Protein AF-A0A1W9SI93-F1 (afdb_monomer)

Foldseek 3Di:
DFWAKKWKAQFELHHDPDIDIDGCPPPVNVPPPDDDDDDDPPPCPLVSVQLVCCQQPVDGVVCVPDPDPDHSVNRGHPPDQKMKIKIWGDDPNWIKIGIKMWGQADPVRHGDPDIDIWIWIATPVVRDTQDTDNVRSQVVSCVRVVAHSLLCCLPPNPDPCNVVCLVVDDPVVVVVSVCNNVVVVVVVVVVVVVVVVVVVVVVVVVVVVVVVVPPPDQDPVSVVVVVVVVVVVVVVVVVVVVVVVVVVVVVD

pLDDT: mean 87.04, std 10.42, range [49.72, 98.5]

Structure (mmCIF, N/CA/C/O backbone):
data_AF-A0A1W9SI93-F1
#
_entry.id   AF-A0A1W9SI93-F1
#
loop_
_atom_site.group_PDB
_atom_site.id
_atom_site.type_symbol
_atom_site.label_atom_id
_atom_site.label_alt_id
_atom_site.label_comp_id
_atom_site.label_asym_id
_atom_site.label_entity_id
_atom_site.label_seq_id
_atom_site.pdbx_PDB_ins_code
_atom_site.Cartn_x
_atom_site.Cartn_y
_atom_site.Cartn_z
_atom_site.occupancy
_atom_site.B_iso_or_equiv
_atom_site.auth_seq_id
_atom_site.auth_comp_id
_atom_site.auth_asym_id
_atom_site.auth_atom_id
_atom_site.pdbx_PDB_model_num
ATOM 1 N N . MET A 1 1 ? -1.584 -13.322 -0.310 1.00 87.88 1 MET A N 1
ATOM 2 C CA . MET A 1 1 ? -1.098 -12.469 -1.415 1.00 87.88 1 MET A CA 1
ATOM 3 C C . MET A 1 1 ? 0.318 -12.874 -1.814 1.00 87.88 1 MET A C 1
ATOM 5 O O . MET A 1 1 ? 1.165 -12.984 -0.937 1.00 87.88 1 MET A O 1
ATOM 9 N N . ARG A 1 2 ? 0.579 -13.071 -3.111 1.00 91.62 2 ARG A N 1
ATOM 10 C CA . ARG A 1 2 ? 1.901 -13.373 -3.688 1.00 91.62 2 ARG A CA 1
ATOM 11 C C . ARG A 1 2 ? 2.158 -12.469 -4.893 1.00 91.62 2 ARG A C 1
ATOM 13 O O . ARG A 1 2 ? 1.308 -12.394 -5.771 1.00 91.62 2 ARG A O 1
ATOM 20 N N . ILE A 1 3 ? 3.295 -11.778 -4.949 1.00 94.12 3 ILE A N 1
ATOM 21 C CA . ILE A 1 3 ? 3.662 -10.961 -6.118 1.00 94.12 3 ILE A CA 1
ATOM 22 C C . ILE A 1 3 ? 4.185 -11.889 -7.216 1.00 94.12 3 ILE A C 1
ATOM 24 O O . ILE A 1 3 ? 5.042 -12.725 -6.953 1.00 94.12 3 ILE A O 1
ATOM 28 N N . LEU A 1 4 ? 3.652 -11.744 -8.427 1.00 95.12 4 LEU A N 1
ATOM 29 C CA . LEU A 1 4 ? 4.020 -12.548 -9.594 1.00 95.12 4 LEU A CA 1
ATOM 30 C C . LEU A 1 4 ? 4.936 -11.778 -10.539 1.00 95.12 4 LEU A C 1
ATOM 32 O O . LEU A 1 4 ? 5.898 -12.330 -11.055 1.00 95.12 4 LEU A O 1
ATOM 36 N N . LYS A 1 5 ? 4.654 -10.490 -10.748 1.00 96.44 5 LYS A N 1
ATOM 37 C CA . LYS A 1 5 ? 5.383 -9.663 -11.707 1.00 96.44 5 LYS A CA 1
ATOM 38 C C . LYS A 1 5 ? 5.406 -8.212 -11.261 1.00 96.44 5 LYS A C 1
ATOM 40 O O . LYS A 1 5 ? 4.397 -7.706 -10.770 1.00 96.44 5 LYS A O 1
ATOM 45 N N . VAL A 1 6 ? 6.532 -7.541 -11.467 1.00 97.31 6 VAL A N 1
ATOM 46 C CA . VAL A 1 6 ? 6.696 -6.099 -11.259 1.00 97.31 6 VAL A CA 1
ATOM 47 C C . VAL A 1 6 ? 7.229 -5.493 -12.547 1.00 97.31 6 VAL A C 1
ATOM 49 O O . VAL A 1 6 ? 8.268 -5.909 -13.052 1.00 97.31 6 VAL A O 1
ATOM 52 N N . GLU A 1 7 ? 6.528 -4.501 -13.079 1.00 98.00 7 GLU A N 1
ATOM 53 C CA . GLU A 1 7 ? 6.975 -3.706 -14.217 1.00 98.00 7 GLU A CA 1
ATOM 54 C C . GLU A 1 7 ? 7.083 -2.243 -13.794 1.00 98.00 7 GLU A C 1
ATOM 56 O O . GLU A 1 7 ? 6.190 -1.707 -13.134 1.00 98.00 7 GLU A O 1
ATOM 61 N N . LEU A 1 8 ? 8.171 -1.582 -14.174 1.00 97.94 8 LEU A N 1
ATOM 62 C CA . LEU A 1 8 ? 8.359 -0.164 -13.910 1.00 97.94 8 LEU A CA 1
ATOM 63 C C . LEU A 1 8 ? 9.063 0.543 -15.061 1.00 97.94 8 LEU A C 1
ATOM 65 O O . LEU A 1 8 ? 9.918 -0.029 -15.732 1.00 97.94 8 LEU A O 1
ATOM 69 N N . GLN A 1 9 ? 8.732 1.810 -15.267 1.00 98.06 9 GLN A N 1
ATOM 70 C CA . GLN A 1 9 ? 9.377 2.656 -16.259 1.00 98.06 9 GLN A CA 1
ATOM 71 C C . GLN A 1 9 ? 9.476 4.085 -15.739 1.00 98.06 9 GLN A C 1
ATOM 73 O O . GLN A 1 9 ? 8.484 4.628 -15.255 1.00 98.06 9 GLN A O 1
ATOM 78 N N . ASN A 1 10 ? 10.657 4.696 -15.875 1.00 97.31 10 ASN A N 1
ATOM 79 C CA . ASN A 1 10 ? 10.893 6.110 -15.563 1.00 97.31 10 ASN A CA 1
ATOM 80 C C . ASN A 1 10 ? 10.528 6.501 -14.122 1.00 97.31 10 ASN A C 1
ATOM 82 O O . ASN A 1 10 ? 10.004 7.587 -13.868 1.00 97.31 10 ASN A O 1
ATOM 86 N N . ILE A 1 11 ? 10.824 5.611 -13.172 1.00 96.31 11 ILE A N 1
ATOM 87 C CA . ILE A 1 11 ? 10.610 5.851 -11.746 1.00 96.31 11 ILE A CA 1
ATOM 88 C C . ILE A 1 11 ? 11.964 6.128 -11.080 1.00 96.31 11 ILE A C 1
ATOM 90 O O . ILE A 1 11 ? 12.878 5.311 -11.140 1.00 96.31 11 ILE A O 1
ATOM 94 N N . ASN A 1 12 ? 12.084 7.261 -10.391 1.00 93.94 12 ASN A N 1
ATOM 95 C CA . ASN A 1 12 ? 13.253 7.732 -9.647 1.00 93.94 12 ASN A CA 1
ATOM 96 C C . ASN A 1 12 ? 14.559 7.591 -10.448 1.00 93.94 12 ASN A C 1
ATOM 98 O O . ASN A 1 12 ? 14.718 8.246 -11.478 1.00 93.94 12 ASN A O 1
ATOM 102 N N . SER A 1 13 ? 15.498 6.753 -9.993 1.00 92.44 13 SER A N 1
ATOM 103 C CA . SER A 1 13 ? 16.778 6.530 -10.673 1.00 92.44 13 SER A CA 1
ATOM 104 C C . SER A 1 13 ? 16.712 5.503 -11.809 1.00 92.44 13 SER A C 1
ATOM 106 O O . SER A 1 13 ? 17.671 5.391 -12.566 1.00 92.44 13 SER A O 1
ATOM 108 N N . LEU A 1 14 ? 15.601 4.774 -11.963 1.00 94.50 14 LEU A N 1
ATOM 109 C CA . LEU A 1 14 ? 15.416 3.746 -12.990 1.00 94.50 14 LEU A CA 1
ATOM 110 C C . LEU A 1 14 ? 14.666 4.320 -14.201 1.00 94.50 14 LEU A C 1
ATOM 112 O O . LEU A 1 14 ? 13.484 4.046 -14.427 1.00 94.50 14 LEU A O 1
ATOM 116 N N . LYS A 1 15 ? 15.384 5.137 -14.980 1.00 94.62 15 LYS A N 1
ATOM 117 C CA . LYS A 1 15 ? 14.936 5.670 -16.275 1.00 94.62 15 LYS A CA 1
ATOM 118 C C . LYS A 1 15 ? 15.246 4.678 -17.394 1.00 94.62 15 LYS A C 1
ATOM 120 O O . LYS A 1 15 ? 16.366 4.180 -17.464 1.00 94.62 15 LYS A O 1
ATOM 125 N N . SER A 1 16 ? 14.270 4.403 -18.258 1.00 94.25 16 SER A N 1
ATOM 126 C CA . SER A 1 16 ? 14.422 3.430 -19.344 1.00 94.25 16 SER A CA 1
ATOM 127 C C . SER A 1 16 ? 13.443 3.704 -20.488 1.00 94.25 16 SER A C 1
ATOM 129 O O . SER A 1 16 ? 12.284 4.054 -20.253 1.00 94.25 16 SER A O 1
ATOM 131 N N . ASP A 1 17 ? 13.890 3.482 -21.726 1.00 92.25 17 ASP A N 1
ATOM 132 C CA . ASP A 1 17 ? 13.060 3.626 -22.930 1.00 92.25 17 ASP A CA 1
ATOM 133 C C . ASP A 1 17 ? 11.964 2.553 -23.010 1.00 92.25 17 ASP A C 1
ATOM 135 O O . ASP A 1 17 ? 10.885 2.796 -23.551 1.00 92.25 17 ASP A O 1
ATOM 139 N N . THR A 1 18 ? 12.212 1.381 -22.419 1.00 94.31 18 THR A N 1
ATOM 140 C CA . THR A 1 18 ? 11.236 0.291 -22.285 1.00 94.31 18 THR A CA 1
ATOM 141 C C . THR A 1 18 ? 10.974 -0.043 -20.817 1.00 94.31 18 THR A C 1
ATOM 143 O O . THR A 1 18 ? 11.882 0.107 -19.993 1.00 94.31 18 THR A O 1
ATOM 146 N N . PRO A 1 19 ? 9.778 -0.551 -20.462 1.00 95.62 19 PRO A N 1
ATOM 147 C CA . PRO A 1 19 ? 9.512 -1.029 -19.111 1.00 95.62 19 PRO A CA 1
ATOM 148 C C . PRO A 1 19 ? 10.532 -2.079 -18.661 1.00 95.62 19 PRO A C 1
ATOM 150 O O . PRO A 1 19 ? 10.798 -3.052 -19.367 1.00 95.62 19 PRO A O 1
ATOM 153 N N . ILE A 1 20 ? 11.092 -1.879 -17.471 1.00 96.69 20 ILE A N 1
ATOM 154 C CA . ILE A 1 20 ? 11.894 -2.875 -16.767 1.00 96.69 20 ILE A CA 1
ATOM 155 C C . ILE A 1 20 ? 10.918 -3.874 -16.162 1.00 96.69 20 ILE A C 1
ATOM 157 O O . ILE A 1 20 ? 10.022 -3.484 -15.414 1.00 96.69 20 ILE A O 1
ATOM 161 N N . VAL A 1 21 ? 11.100 -5.152 -16.481 1.00 96.75 21 VAL A N 1
ATOM 162 C CA . VAL A 1 21 ? 10.214 -6.233 -16.055 1.00 96.75 21 VAL A CA 1
ATOM 163 C C . VAL A 1 21 ? 10.976 -7.203 -15.164 1.00 96.75 21 VAL A C 1
ATOM 165 O O . VAL A 1 21 ? 12.017 -7.728 -15.553 1.00 96.75 21 VAL A O 1
ATOM 168 N N . ILE A 1 22 ? 10.431 -7.453 -13.978 1.00 95.12 22 ILE A N 1
ATOM 169 C CA . ILE A 1 22 ? 10.852 -8.510 -13.064 1.00 95.12 22 ILE A CA 1
ATOM 170 C C . ILE A 1 22 ? 9.694 -9.498 -12.992 1.00 95.12 22 ILE A C 1
ATOM 172 O O . ILE A 1 22 ? 8.658 -9.206 -12.393 1.00 95.12 22 ILE A O 1
ATOM 176 N N . ASP A 1 23 ? 9.856 -10.639 -13.652 1.00 94.69 23 ASP A N 1
ATOM 177 C CA . ASP A 1 23 ? 8.856 -11.700 -13.694 1.00 94.69 23 ASP A CA 1
ATOM 178 C C . ASP A 1 23 ? 9.283 -12.842 -12.774 1.00 94.69 23 ASP A C 1
ATOM 180 O O . ASP A 1 23 ? 10.207 -13.585 -13.093 1.00 94.69 23 ASP A O 1
ATOM 184 N N . TYR A 1 24 ? 8.631 -12.962 -11.617 1.00 91.81 24 TYR A N 1
ATOM 185 C CA . TYR A 1 24 ? 8.920 -14.013 -10.640 1.00 91.81 24 TYR 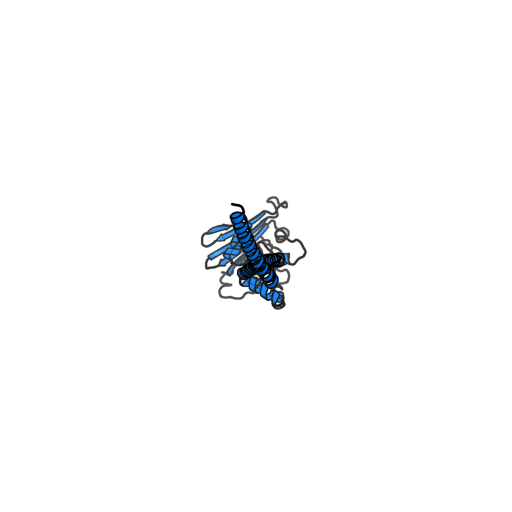A CA 1
ATOM 186 C C . TYR A 1 24 ? 8.359 -15.378 -11.060 1.00 91.81 24 TYR A C 1
ATOM 188 O O . TYR A 1 24 ? 8.541 -16.349 -10.331 1.00 91.81 24 TYR A O 1
ATOM 196 N N . GLN A 1 25 ? 7.664 -15.459 -12.200 1.00 90.38 25 GLN A N 1
ATOM 197 C CA . GLN A 1 25 ? 7.216 -16.719 -12.791 1.00 90.38 25 GLN A CA 1
ATOM 198 C C . GLN A 1 25 ? 8.209 -17.279 -13.821 1.00 90.38 25 GLN A C 1
ATOM 200 O O . GLN A 1 25 ? 7.998 -18.393 -14.295 1.00 90.38 25 GLN A O 1
ATOM 205 N N . ASP A 1 26 ? 9.266 -16.533 -14.177 1.00 91.31 26 ASP A N 1
ATOM 206 C CA . ASP A 1 26 ? 10.366 -17.036 -15.014 1.00 91.31 26 ASP A CA 1
ATOM 207 C C . ASP A 1 26 ? 11.043 -18.225 -14.304 1.00 91.31 26 ASP A C 1
ATOM 209 O O . ASP A 1 26 ? 11.208 -18.232 -13.079 1.00 91.31 26 ASP A O 1
ATOM 213 N N . ASP A 1 27 ? 11.471 -19.221 -15.077 1.00 86.81 27 ASP A N 1
ATOM 214 C CA . ASP A 1 27 ? 12.147 -20.425 -14.591 1.00 86.81 27 ASP A CA 1
ATOM 215 C C . ASP A 1 27 ? 13.399 -20.118 -13.758 1.00 86.81 27 ASP A C 1
ATOM 217 O O . ASP A 1 27 ? 13.798 -20.911 -12.912 1.00 86.81 27 ASP A O 1
ATOM 221 N N . LYS A 1 28 ? 13.998 -18.935 -13.938 1.00 86.75 28 LYS A N 1
ATOM 222 C CA . LYS A 1 28 ? 15.111 -18.446 -13.106 1.00 86.75 28 LYS A CA 1
ATOM 223 C C . LYS A 1 28 ? 14.731 -18.188 -11.647 1.00 86.75 28 LYS A C 1
ATOM 225 O O . LYS A 1 28 ? 15.625 -18.118 -10.808 1.00 86.75 28 LYS A O 1
ATOM 230 N N . PHE A 1 29 ? 13.450 -17.965 -11.365 1.00 86.94 29 PHE A N 1
ATOM 231 C CA . PHE A 1 29 ? 12.917 -17.750 -10.020 1.00 86.94 29 PHE A CA 1
ATOM 232 C C . PHE A 1 29 ? 12.094 -18.941 -9.527 1.00 86.94 29 PHE A C 1
ATOM 234 O O . PHE A 1 29 ? 11.949 -19.091 -8.311 1.00 86.94 29 PHE A O 1
ATOM 241 N N . ASN A 1 30 ? 11.585 -19.791 -10.432 1.00 76.69 30 ASN A N 1
ATOM 242 C CA . ASN A 1 30 ? 10.962 -21.056 -10.043 1.00 76.69 30 ASN A CA 1
ATOM 243 C C . ASN A 1 30 ? 11.929 -21.859 -9.159 1.00 76.69 30 ASN A C 1
ATOM 245 O O . ASN A 1 30 ? 13.134 -21.893 -9.388 1.00 76.69 30 ASN A O 1
ATOM 249 N N . ASP A 1 31 ? 11.386 -22.442 -8.093 1.00 77.19 31 ASP A N 1
ATOM 250 C CA . ASP A 1 31 ? 12.092 -23.213 -7.058 1.00 77.19 31 ASP A CA 1
ATO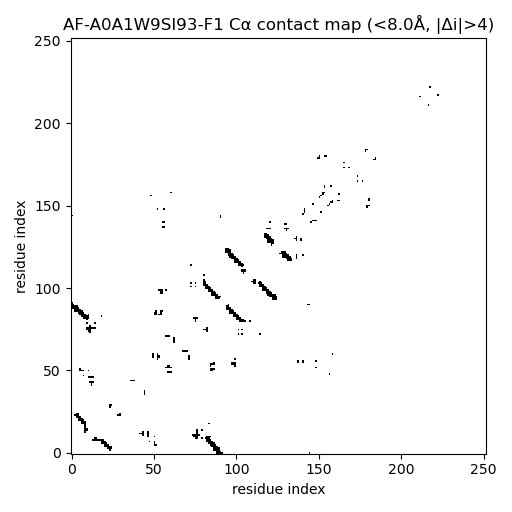M 251 C C . ASP A 1 31 ? 13.078 -22.435 -6.162 1.00 77.19 31 ASP A C 1
ATOM 253 O O . ASP A 1 31 ? 13.557 -22.968 -5.157 1.00 77.19 31 ASP A O 1
ATOM 257 N N . ILE A 1 32 ? 13.325 -21.149 -6.432 1.00 76.38 32 ILE A N 1
ATOM 258 C CA . ILE A 1 32 ? 14.196 -20.292 -5.620 1.00 76.38 32 ILE A CA 1
ATOM 259 C C . ILE A 1 32 ? 13.334 -19.416 -4.699 1.00 76.38 32 ILE A C 1
ATOM 261 O O . ILE A 1 32 ? 12.935 -18.303 -5.031 1.00 76.38 32 ILE A O 1
ATOM 265 N N . GLY A 1 33 ? 13.062 -19.911 -3.487 1.00 77.69 33 GLY A N 1
ATOM 266 C CA . GLY A 1 33 ? 12.253 -19.202 -2.481 1.00 77.69 33 GLY A CA 1
ATOM 267 C C . GLY A 1 33 ? 12.895 -17.941 -1.874 1.00 77.69 33 GLY A C 1
ATOM 268 O O . GLY A 1 33 ? 12.237 -17.234 -1.112 1.00 77.69 33 GLY A O 1
ATOM 269 N N . LEU A 1 34 ? 14.167 -17.651 -2.181 1.00 87.38 34 LEU A N 1
ATOM 270 C CA . LEU A 1 34 ? 14.902 -16.494 -1.667 1.00 87.38 34 LEU A CA 1
ATOM 271 C C . LEU A 1 34 ? 15.819 -15.896 -2.737 1.00 87.38 34 LEU A C 1
ATOM 273 O O . LEU A 1 34 ? 16.718 -16.560 -3.244 1.00 87.38 34 LEU A O 1
ATOM 277 N N . TYR A 1 35 ? 15.650 -14.605 -3.001 1.00 88.62 35 TYR A N 1
ATOM 278 C CA . TYR A 1 35 ? 16.458 -13.839 -3.946 1.00 88.62 35 TYR A CA 1
ATOM 279 C C . TYR A 1 35 ? 16.943 -12.532 -3.317 1.00 88.62 35 TYR A C 1
ATOM 281 O O . TYR A 1 35 ? 16.301 -11.960 -2.435 1.00 88.62 35 TYR A O 1
ATOM 289 N N . ALA A 1 36 ? 18.090 -12.045 -3.789 1.00 90.31 36 ALA A N 1
ATOM 290 C CA . ALA A 1 36 ? 18.701 -10.807 -3.322 1.00 90.31 36 ALA A CA 1
ATOM 291 C C . ALA A 1 36 ? 18.836 -9.802 -4.471 1.00 90.31 36 ALA A C 1
ATOM 293 O O . ALA A 1 36 ? 19.361 -10.125 -5.534 1.00 90.31 36 ALA A O 1
ATOM 294 N N . ILE A 1 37 ? 18.412 -8.559 -4.234 1.00 89.50 37 ILE A N 1
ATOM 295 C CA . ILE A 1 37 ? 18.657 -7.433 -5.140 1.00 89.50 37 ILE A CA 1
ATOM 296 C C . ILE A 1 37 ? 19.921 -6.720 -4.654 1.00 89.50 37 ILE A C 1
ATOM 298 O O . ILE A 1 37 ? 19.905 -6.036 -3.628 1.00 89.50 37 ILE A O 1
ATOM 302 N N . THR A 1 38 ? 21.028 -6.883 -5.375 1.00 91.88 38 THR A N 1
ATOM 303 C CA . THR A 1 38 ? 22.335 -6.319 -5.009 1.00 91.88 38 THR A CA 1
ATOM 304 C C . THR A 1 38 ? 22.733 -5.174 -5.943 1.00 91.88 38 THR A C 1
ATOM 306 O O . THR A 1 38 ? 22.167 -4.984 -7.015 1.00 91.88 38 THR A O 1
ATOM 309 N N . GLY A 1 39 ? 23.669 -4.335 -5.494 1.00 90.88 39 GLY A N 1
ATOM 310 C CA . GLY A 1 39 ? 24.169 -3.189 -6.257 1.00 90.88 39 GLY A CA 1
AT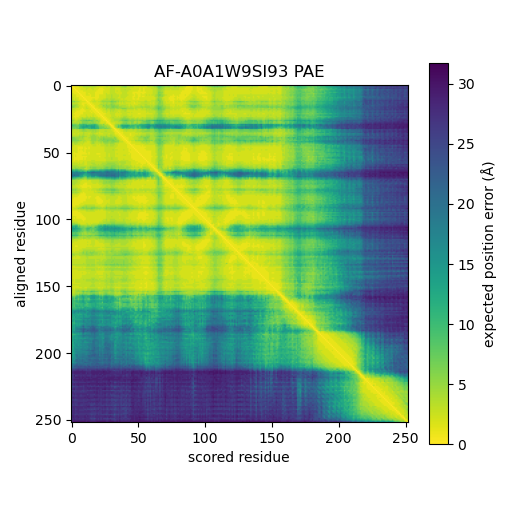OM 311 C C . GLY A 1 39 ? 24.621 -2.040 -5.352 1.00 90.88 39 GLY A C 1
ATOM 312 O O . GLY A 1 39 ? 24.309 -2.050 -4.155 1.00 90.88 39 GLY A O 1
ATOM 313 N N . PRO A 1 40 ? 25.319 -1.023 -5.883 1.00 92.56 40 PRO A N 1
ATOM 314 C CA . PRO A 1 40 ? 25.799 0.113 -5.095 1.00 92.56 40 PRO A CA 1
ATOM 315 C C . PRO A 1 40 ? 24.653 0.983 -4.550 1.00 92.56 40 PRO A C 1
ATOM 317 O O . PRO A 1 40 ? 23.495 0.893 -4.980 1.00 92.56 40 PRO A O 1
ATOM 320 N N . THR A 1 41 ? 24.942 1.822 -3.554 1.00 88.19 41 THR A N 1
ATOM 321 C CA . THR A 1 41 ? 23.998 2.845 -3.071 1.00 88.19 41 THR A CA 1
ATOM 322 C C . THR A 1 41 ? 23.599 3.762 -4.229 1.00 88.19 41 THR A C 1
ATOM 324 O O . THR A 1 41 ? 24.447 4.167 -5.014 1.00 88.19 41 THR A O 1
ATOM 327 N N . GLY A 1 42 ? 22.302 4.043 -4.375 1.00 85.25 42 GLY A N 1
ATOM 328 C CA . GLY A 1 42 ? 21.773 4.826 -5.500 1.00 85.25 42 GLY A CA 1
ATOM 329 C C . GLY A 1 42 ? 21.422 4.023 -6.761 1.00 85.25 42 GLY A C 1
ATOM 330 O O . GLY A 1 42 ? 20.735 4.553 -7.626 1.00 85.25 42 GLY A O 1
ATOM 331 N N . ALA A 1 43 ? 21.757 2.728 -6.841 1.00 88.88 43 ALA A N 1
ATOM 332 C CA . ALA A 1 43 ? 21.460 1.881 -8.010 1.00 88.88 43 ALA A CA 1
ATOM 333 C C . ALA A 1 43 ? 19.961 1.599 -8.271 1.00 88.88 43 ALA A C 1
ATOM 335 O O . ALA A 1 43 ? 19.633 0.806 -9.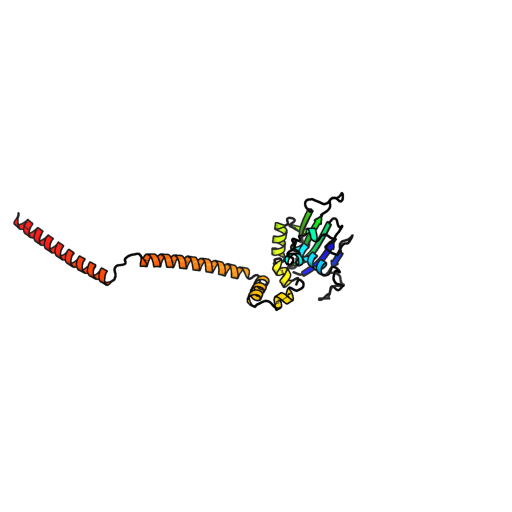142 1.00 88.88 43 ALA A O 1
ATOM 336 N N . GLY A 1 44 ? 19.038 2.182 -7.499 1.00 90.06 44 GLY A N 1
ATOM 337 C CA . GLY A 1 44 ? 17.596 1.980 -7.694 1.00 90.06 44 GLY A CA 1
ATOM 338 C C . GLY A 1 44 ? 17.001 0.753 -6.995 1.00 90.06 44 GLY A C 1
ATOM 339 O O . GLY A 1 44 ? 15.836 0.440 -7.204 1.00 90.06 44 GLY A O 1
ATOM 340 N N . LYS A 1 45 ? 17.731 0.085 -6.092 1.00 91.56 45 LYS A N 1
ATOM 341 C CA . LYS A 1 45 ? 17.197 -1.059 -5.317 1.00 91.56 45 LYS A CA 1
ATOM 342 C C . LYS A 1 45 ? 15.880 -0.723 -4.601 1.00 91.56 45 LYS A C 1
ATOM 344 O O . LYS A 1 45 ? 14.888 -1.424 -4.748 1.00 91.56 45 LYS A O 1
ATOM 349 N N . THR A 1 46 ? 15.851 0.400 -3.882 1.00 90.94 46 THR A N 1
ATOM 350 C CA . THR A 1 46 ? 14.638 0.899 -3.214 1.00 90.94 46 THR A CA 1
ATOM 351 C C . THR A 1 46 ? 13.565 1.321 -4.215 1.00 90.94 46 THR A C 1
ATOM 353 O O . THR A 1 46 ? 12.389 1.200 -3.917 1.00 90.94 46 THR A O 1
ATOM 356 N N . THR A 1 47 ? 13.949 1.762 -5.416 1.00 93.88 47 THR A N 1
ATOM 357 C CA . THR A 1 47 ? 13.010 2.174 -6.471 1.00 93.88 47 THR A CA 1
ATOM 358 C C . THR A 1 47 ? 12.144 1.020 -6.962 1.00 93.88 47 THR A C 1
ATOM 360 O O . THR A 1 47 ? 10.963 1.226 -7.222 1.00 93.88 47 THR A O 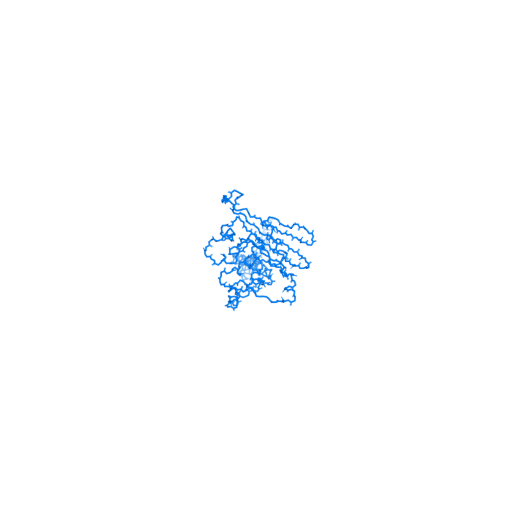1
ATOM 363 N N . ILE A 1 48 ? 12.695 -0.195 -7.027 1.00 93.69 48 ILE A N 1
ATOM 364 C CA . ILE A 1 48 ? 11.920 -1.404 -7.342 1.00 93.69 48 ILE A CA 1
ATOM 365 C C . ILE A 1 48 ? 10.840 -1.635 -6.274 1.00 93.69 48 ILE A C 1
ATOM 367 O O . ILE A 1 48 ? 9.690 -1.909 -6.604 1.00 93.69 48 ILE A O 1
ATOM 371 N N . LEU A 1 49 ? 11.187 -1.464 -4.994 1.00 92.12 49 LEU A N 1
ATOM 372 C CA . LEU A 1 49 ? 10.237 -1.588 -3.883 1.00 92.12 49 LEU A CA 1
ATOM 373 C C . LEU A 1 49 ? 9.186 -0.468 -3.896 1.00 92.12 49 LEU A C 1
ATOM 375 O O . LEU A 1 49 ? 8.003 -0.731 -3.695 1.00 92.12 49 LEU A O 1
ATOM 379 N N . ASP A 1 50 ? 9.590 0.768 -4.199 1.00 92.88 50 ASP A N 1
ATOM 380 C CA . ASP A 1 50 ? 8.651 1.883 -4.335 1.00 92.88 50 ASP A CA 1
ATOM 381 C C . ASP A 1 50 ? 7.658 1.642 -5.476 1.00 92.88 50 ASP A C 1
ATOM 383 O O . ASP A 1 50 ? 6.491 1.988 -5.343 1.00 92.88 50 ASP A O 1
ATOM 387 N N . ALA A 1 51 ? 8.083 1.035 -6.591 1.00 95.94 51 ALA A N 1
ATOM 388 C CA . ALA A 1 51 ? 7.181 0.722 -7.698 1.00 95.94 51 ALA A CA 1
ATOM 389 C C . ALA A 1 51 ? 6.029 -0.190 -7.248 1.00 95.94 51 ALA A C 1
ATOM 391 O O . ALA A 1 51 ? 4.889 0.013 -7.664 1.00 95.94 51 ALA A O 1
ATOM 392 N N . ILE A 1 52 ? 6.294 -1.130 -6.334 1.00 96.00 52 ILE A N 1
ATOM 393 C CA . ILE A 1 52 ? 5.263 -2.009 -5.775 1.00 96.00 52 ILE A CA 1
ATOM 394 C C . ILE A 1 52 ? 4.237 -1.202 -4.972 1.00 96.00 52 ILE A C 1
ATOM 396 O O . ILE A 1 52 ? 3.030 -1.341 -5.180 1.00 96.00 52 ILE A O 1
ATOM 400 N N . THR A 1 53 ? 4.691 -0.321 -4.077 1.00 94.94 53 THR A N 1
ATOM 401 C CA . THR A 1 53 ? 3.776 0.488 -3.256 1.00 94.94 53 THR A CA 1
ATOM 402 C C . THR A 1 53 ? 3.063 1.570 -4.048 1.00 94.94 53 THR A C 1
ATOM 404 O O . THR A 1 53 ? 1.916 1.887 -3.742 1.00 94.94 53 THR A O 1
ATOM 407 N N . ILE A 1 54 ? 3.707 2.122 -5.076 1.00 96.19 54 ILE A N 1
ATOM 408 C CA . ILE A 1 54 ? 3.089 3.077 -5.995 1.00 96.19 54 ILE A CA 1
ATOM 409 C C . ILE A 1 54 ? 1.966 2.381 -6.763 1.00 96.19 54 ILE A C 1
ATOM 411 O O . ILE A 1 54 ? 0.850 2.893 -6.765 1.00 96.19 54 ILE A O 1
ATOM 415 N N . ALA A 1 55 ? 2.222 1.206 -7.347 1.00 97.44 55 ALA A N 1
ATOM 416 C CA . ALA A 1 55 ? 1.220 0.468 -8.110 1.00 97.44 55 ALA A CA 1
ATOM 417 C C . ALA A 1 55 ? 0.008 0.059 -7.261 1.00 97.44 55 ALA A C 1
ATOM 419 O O . ALA A 1 55 ? -1.114 0.139 -7.745 1.00 97.44 55 ALA A O 1
ATOM 420 N N . LEU A 1 56 ? 0.215 -0.370 -6.010 1.00 96.81 56 LEU A N 1
ATOM 421 C CA . LEU A 1 56 ? -0.864 -0.876 -5.150 1.00 96.81 56 LEU A CA 1
ATOM 422 C C . LEU A 1 56 ? -1.571 0.210 -4.328 1.00 96.81 56 LEU A C 1
ATOM 424 O O . LEU A 1 56 ? -2.774 0.125 -4.101 1.00 96.81 56 LEU A O 1
ATOM 428 N N . TYR A 1 57 ? -0.841 1.216 -3.849 1.00 94.69 57 TYR A N 1
ATOM 429 C CA . TYR A 1 57 ? -1.342 2.155 -2.838 1.00 94.69 57 TYR A CA 1
ATOM 430 C C . TYR A 1 57 ? -1.129 3.627 -3.195 1.00 94.69 57 TYR A C 1
ATOM 432 O O . TYR A 1 57 ? -1.521 4.496 -2.414 1.00 94.69 57 TYR A O 1
ATOM 440 N N . HIS A 1 58 ? -0.519 3.922 -4.347 1.00 93.62 58 HIS A N 1
ATOM 441 C CA . HIS A 1 58 ? -0.205 5.284 -4.790 1.00 93.62 58 HIS A CA 1
ATOM 442 C C . HIS A 1 58 ? 0.582 6.070 -3.729 1.00 93.62 58 HIS A C 1
ATOM 444 O O . HIS A 1 58 ? 0.330 7.250 -3.480 1.00 93.62 58 HIS A O 1
ATOM 450 N N . ASN A 1 59 ? 1.508 5.396 -3.046 1.00 91.00 59 ASN A N 1
ATOM 451 C CA . ASN A 1 59 ? 2.276 5.981 -1.955 1.00 91.00 59 ASN A CA 1
ATOM 452 C C . ASN A 1 59 ? 3.724 5.473 -1.969 1.00 91.00 59 ASN A C 1
ATOM 454 O O . ASN A 1 59 ? 4.019 4.389 -2.479 1.00 91.00 59 ASN A O 1
ATOM 458 N N . VAL A 1 60 ? 4.629 6.279 -1.418 1.00 90.75 60 VAL A N 1
ATOM 459 C CA . VAL A 1 60 ? 6.074 6.046 -1.417 1.00 90.75 60 VAL A CA 1
ATOM 460 C C . VAL A 1 60 ? 6.580 6.092 0.027 1.00 90.75 60 VAL A C 1
ATOM 462 O O . VAL A 1 60 ? 6.555 7.160 0.647 1.00 90.75 60 VAL A O 1
ATOM 465 N N . PRO A 1 61 ? 7.102 4.984 0.583 1.00 86.31 61 PRO A N 1
ATOM 466 C CA . PRO A 1 61 ? 7.476 4.905 1.996 1.00 86.31 61 PRO A CA 1
ATOM 467 C C . PRO A 1 61 ? 8.454 5.990 2.447 1.00 86.31 61 PRO A C 1
ATOM 469 O O . PRO A 1 61 ? 8.302 6.559 3.528 1.00 86.31 61 PRO A O 1
ATOM 472 N N . ARG A 1 62 ? 9.445 6.322 1.611 1.00 83.25 62 ARG A N 1
ATOM 473 C CA . ARG A 1 62 ? 10.455 7.334 1.955 1.00 83.25 62 ARG A CA 1
ATOM 474 C C . ARG A 1 62 ? 9.923 8.769 1.987 1.00 83.25 62 ARG A C 1
ATOM 476 O O . ARG A 1 62 ? 10.539 9.607 2.638 1.00 83.25 62 ARG A O 1
ATOM 483 N N . PHE A 1 63 ? 8.801 9.062 1.328 1.00 84.94 63 PHE A N 1
ATOM 484 C CA . PHE A 1 63 ? 8.205 10.403 1.361 1.00 84.94 63 PHE A CA 1
ATOM 485 C C . PHE A 1 63 ? 7.492 10.670 2.688 1.00 84.94 63 PHE A C 1
ATOM 487 O O . PHE A 1 63 ? 7.502 11.798 3.161 1.00 84.94 63 PHE A O 1
ATOM 494 N N . ASN A 1 64 ? 6.999 9.626 3.361 1.00 72.88 64 ASN A N 1
ATOM 495 C CA . ASN A 1 64 ? 6.326 9.756 4.658 1.00 72.88 64 ASN A CA 1
ATOM 496 C C . ASN A 1 64 ? 7.275 10.104 5.820 1.00 72.88 64 ASN A C 1
ATOM 498 O O . ASN A 1 64 ? 6.816 10.562 6.862 1.00 72.88 64 ASN A O 1
ATOM 502 N N . LYS A 1 65 ? 8.588 9.872 5.666 1.00 65.56 65 LYS A N 1
ATOM 503 C CA . LYS A 1 65 ? 9.608 10.170 6.692 1.00 65.56 65 LYS A CA 1
ATOM 504 C C . LYS A 1 65 ? 10.260 11.539 6.522 1.00 65.56 65 LYS A C 1
ATOM 506 O O . LYS A 1 65 ? 10.890 12.037 7.449 1.00 65.56 65 LYS A O 1
ATOM 511 N N . SER A 1 66 ? 10.166 12.117 5.330 1.00 59.88 66 SER A N 1
ATOM 512 C CA . SER A 1 66 ? 10.798 13.392 5.030 1.00 59.88 66 SER A CA 1
ATOM 513 C C . SER A 1 66 ? 9.862 14.529 5.430 1.00 59.88 66 SER A C 1
ATOM 515 O O . SER A 1 66 ? 8.697 14.533 5.052 1.00 59.88 66 SER A O 1
ATOM 517 N N . HIS A 1 67 ? 10.366 15.543 6.136 1.00 58.22 67 HIS A N 1
ATOM 518 C CA . HIS A 1 67 ? 9.633 16.801 6.360 1.00 58.22 67 HIS A CA 1
ATOM 519 C C . HIS A 1 67 ? 9.402 17.602 5.058 1.00 58.22 67 HIS A C 1
ATOM 521 O O . HIS A 1 67 ? 8.809 18.681 5.077 1.00 58.22 67 HIS A O 1
ATOM 527 N N . ILE A 1 68 ? 9.878 17.088 3.922 1.00 60.31 68 ILE A N 1
ATOM 528 C CA . ILE A 1 68 ? 9.707 17.655 2.590 1.00 60.31 68 ILE A CA 1
ATOM 529 C C . ILE A 1 68 ? 8.374 17.166 2.017 1.00 60.31 68 ILE A C 1
ATOM 531 O O . ILE A 1 68 ? 8.120 15.964 1.960 1.00 60.31 68 ILE A O 1
ATOM 535 N N . LYS A 1 69 ? 7.541 18.097 1.535 1.00 68.62 69 LYS A N 1
ATOM 536 C CA . LYS A 1 69 ? 6.342 17.776 0.747 1.00 68.62 69 LYS A CA 1
ATOM 537 C C . LYS A 1 69 ? 6.763 17.184 -0.603 1.00 68.62 69 LYS A C 1
ATOM 539 O O . LYS A 1 69 ? 6.921 17.928 -1.563 1.00 68.62 69 LYS A O 1
ATOM 544 N N . ALA A 1 70 ? 6.960 15.871 -0.650 1.00 81.25 70 ALA A N 1
ATOM 545 C CA . ALA A 1 70 ? 7.172 15.113 -1.877 1.00 81.25 70 ALA A CA 1
ATOM 546 C C . ALA A 1 70 ? 5.879 14.381 -2.266 1.00 81.25 70 ALA A C 1
ATOM 548 O O . ALA A 1 70 ? 5.220 13.771 -1.420 1.00 81.25 70 ALA A O 1
ATOM 549 N N . GLY A 1 71 ? 5.499 14.467 -3.537 1.00 87.88 71 GLY A N 1
ATOM 550 C CA . GLY A 1 71 ? 4.324 13.824 -4.115 1.00 87.88 71 GLY A CA 1
ATOM 551 C C . GLY A 1 71 ? 4.688 12.822 -5.206 1.00 87.88 71 GLY A C 1
ATOM 552 O O . GLY A 1 71 ? 5.840 12.684 -5.603 1.00 87.88 71 GLY A O 1
ATOM 553 N N . LEU A 1 72 ? 3.682 12.130 -5.744 1.00 91.19 72 LEU A N 1
ATOM 554 C CA . LEU A 1 72 ? 3.890 11.125 -6.793 1.00 91.19 72 LEU A CA 1
ATOM 555 C C . LEU A 1 72 ? 4.520 11.690 -8.074 1.00 91.19 72 LEU A C 1
ATOM 557 O O . LEU A 1 72 ? 5.206 10.964 -8.773 1.00 91.19 72 LEU A O 1
ATOM 561 N N . GLN A 1 73 ? 4.351 12.979 -8.368 1.00 92.12 73 GLN A N 1
ATOM 562 C CA . GLN A 1 73 ? 5.038 13.623 -9.494 1.00 92.12 73 GLN A CA 1
ATOM 563 C C . GLN A 1 73 ? 6.564 13.647 -9.337 1.00 92.12 73 GLN A C 1
ATOM 565 O O . GLN A 1 73 ? 7.278 13.605 -10.333 1.00 92.12 73 GLN A O 1
ATOM 570 N N . ASP A 1 74 ? 7.063 13.656 -8.098 1.00 92.00 74 ASP A N 1
ATOM 571 C CA . ASP A 1 74 ? 8.496 13.701 -7.798 1.00 92.00 74 ASP A CA 1
ATOM 572 C C . ASP A 1 74 ? 9.154 12.321 -7.950 1.00 92.00 74 ASP A C 1
ATOM 574 O O . ASP A 1 74 ? 10.375 12.202 -7.866 1.00 92.00 74 ASP A O 1
ATOM 578 N N . VAL A 1 75 ? 8.358 11.266 -8.186 1.00 94.25 75 VAL A N 1
ATOM 579 C CA . VAL A 1 75 ? 8.882 9.941 -8.545 1.00 94.25 75 VAL A CA 1
ATOM 580 C C . VAL A 1 75 ? 9.216 9.841 -10.026 1.00 94.25 75 VAL A C 1
ATOM 582 O O . VAL A 1 75 ? 9.897 8.896 -10.405 1.00 94.25 75 VAL A O 1
ATOM 585 N N . VAL A 1 76 ? 8.730 10.752 -10.873 1.00 95.44 76 VAL A N 1
ATOM 586 C CA . VAL A 1 76 ? 9.010 10.704 -12.310 1.00 95.44 76 VAL A CA 1
ATOM 587 C C . VAL A 1 76 ? 10.482 11.042 -12.525 1.00 95.44 76 VAL A C 1
ATOM 589 O O . VAL A 1 76 ? 10.968 12.073 -12.059 1.00 95.44 76 VAL A O 1
ATOM 592 N N . SER A 1 77 ? 11.211 10.159 -13.209 1.00 94.75 77 SER A N 1
ATOM 593 C CA . SER A 1 77 ? 12.642 10.337 -13.460 1.00 94.75 77 SER A CA 1
ATOM 594 C C . SER A 1 77 ? 12.938 11.674 -14.143 1.00 94.75 77 SER A C 1
ATOM 596 O O . SER A 1 77 ? 12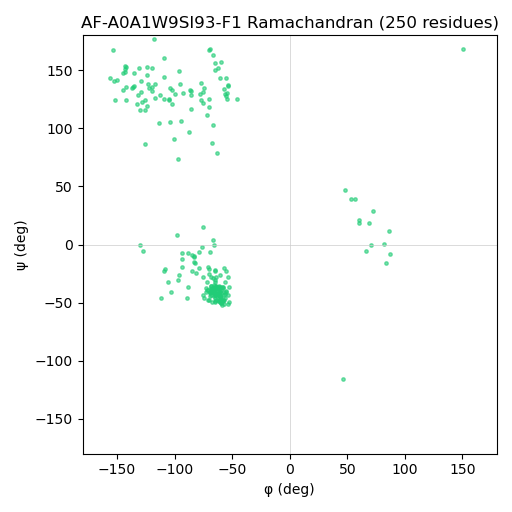.215 12.117 -15.037 1.00 94.75 77 SER A O 1
ATOM 598 N N . TYR A 1 78 ? 14.059 12.297 -13.775 1.00 91.50 78 TYR A N 1
ATOM 599 C CA . TYR A 1 78 ? 14.471 13.565 -14.369 1.00 91.50 78 TYR A CA 1
ATOM 600 C C . TYR A 1 78 ? 14.566 13.474 -15.907 1.00 91.50 78 TYR A C 1
ATOM 602 O O . TYR A 1 78 ? 15.195 12.577 -16.487 1.00 91.50 78 TYR A O 1
ATOM 610 N N . GLY A 1 79 ? 13.902 14.415 -16.580 1.00 90.56 79 GLY A N 1
ATOM 611 C CA . GLY A 1 79 ? 13.814 14.467 -18.038 1.00 90.56 79 GLY A CA 1
ATOM 612 C C . GLY A 1 79 ? 12.990 13.342 -18.679 1.00 90.56 79 GLY A C 1
ATOM 613 O O . GLY A 1 79 ? 13.212 13.059 -19.855 1.00 90.56 79 GLY A O 1
ATOM 614 N N . ALA A 1 80 ? 12.126 12.645 -17.935 1.00 93.75 80 ALA A N 1
ATOM 615 C CA . ALA A 1 80 ? 11.104 11.760 -18.493 1.00 93.75 80 ALA A CA 1
ATOM 616 C C . ALA A 1 80 ? 9.758 12.499 -18.607 1.00 93.75 80 ALA A C 1
ATOM 618 O O . ALA A 1 80 ? 9.461 13.398 -17.820 1.00 93.75 80 ALA A O 1
ATOM 619 N N . SER A 1 81 ? 8.944 12.130 -19.598 1.00 94.25 81 SER A N 1
ATOM 620 C CA . SER A 1 81 ? 7.596 12.683 -19.798 1.00 94.25 81 SER A CA 1
ATOM 621 C C . SER A 1 81 ? 6.524 11.990 -18.970 1.00 94.25 81 SER A C 1
ATOM 623 O O . SER A 1 81 ? 5.460 12.568 -18.733 1.00 94.25 81 SER A O 1
ATOM 625 N N . ASP A 1 82 ? 6.796 10.757 -18.566 1.00 95.44 82 ASP A N 1
ATOM 626 C CA . ASP A 1 82 ? 5.861 9.845 -17.936 1.00 95.44 82 ASP A CA 1
ATOM 627 C C . ASP A 1 82 ? 6.587 8.837 -17.044 1.00 95.44 82 ASP A C 1
ATOM 629 O O . ASP A 1 82 ? 7.811 8.722 -17.090 1.00 95.44 82 ASP A O 1
ATOM 633 N N . ALA A 1 83 ? 5.810 8.137 -16.223 1.00 97.62 83 ALA A N 1
ATOM 634 C CA . ALA A 1 83 ? 6.234 7.017 -15.404 1.00 97.62 83 ALA A CA 1
ATOM 635 C C . ALA A 1 83 ? 5.128 5.957 -15.330 1.00 97.62 83 ALA A C 1
ATOM 637 O O . ALA A 1 83 ? 3.937 6.281 -15.392 1.00 97.62 83 ALA A O 1
ATOM 638 N N . LEU A 1 84 ? 5.526 4.697 -15.157 1.00 98.06 84 LEU A N 1
ATOM 639 C CA . LEU A 1 84 ? 4.639 3.538 -15.046 1.00 98.06 84 LEU A CA 1
ATOM 640 C C . LEU A 1 84 ? 5.113 2.639 -13.907 1.00 98.06 84 LEU A C 1
ATOM 642 O O . LEU A 1 84 ? 6.297 2.325 -13.827 1.00 98.06 84 LEU A O 1
ATOM 646 N N . ALA A 1 85 ? 4.178 2.178 -13.081 1.00 98.44 85 ALA A N 1
ATOM 647 C CA . ALA A 1 85 ? 4.358 1.055 -12.172 1.00 98.44 85 ALA A CA 1
ATOM 648 C C . ALA A 1 85 ? 3.202 0.072 -12.368 1.00 98.44 85 ALA A C 1
ATOM 650 O O . ALA A 1 85 ? 2.035 0.467 -12.354 1.00 98.44 85 ALA A O 1
ATOM 651 N N . ARG A 1 86 ? 3.508 -1.211 -12.525 1.00 98.44 86 ARG A N 1
ATOM 652 C CA . ARG A 1 86 ? 2.512 -2.272 -12.651 1.00 98.44 86 ARG A CA 1
ATOM 653 C C . ARG A 1 86 ? 2.936 -3.472 -11.823 1.00 98.44 86 ARG A C 1
ATOM 655 O O . ARG A 1 86 ? 4.087 -3.891 -11.873 1.00 98.44 86 ARG A O 1
ATOM 662 N N . VAL A 1 87 ? 2.000 -4.034 -11.072 1.00 98.31 87 VAL A N 1
ATOM 663 C CA . VAL A 1 87 ? 2.216 -5.236 -10.268 1.00 98.31 87 VAL A CA 1
ATOM 664 C C . VAL A 1 87 ? 1.134 -6.245 -10.591 1.00 98.31 87 VAL A C 1
ATOM 666 O O . VAL A 1 87 ? -0.050 -5.960 -10.409 1.00 98.31 87 VAL A O 1
ATOM 669 N N . ALA A 1 88 ? 1.546 -7.434 -11.022 1.00 98.06 88 ALA A N 1
ATOM 670 C CA . ALA A 1 88 ? 0.678 -8.600 -11.042 1.00 98.06 88 ALA A CA 1
ATOM 671 C C . ALA A 1 88 ? 0.858 -9.373 -9.735 1.00 98.06 88 ALA A C 1
ATOM 673 O O . ALA A 1 88 ? 1.986 -9.658 -9.322 1.00 98.06 88 ALA A O 1
ATOM 674 N N . PHE A 1 89 ? -0.242 -9.712 -9.075 1.00 97.19 89 PHE A N 1
ATOM 675 C CA . PHE A 1 89 ? -0.225 -10.459 -7.825 1.00 97.19 89 PHE A CA 1
ATOM 676 C C . PHE A 1 89 ? -1.380 -11.451 -7.756 1.00 97.19 89 PHE A C 1
ATOM 678 O O . PHE A 1 89 ? -2.440 -11.255 -8.345 1.00 97.19 89 PHE A O 1
ATOM 685 N N . GLU A 1 90 ? -1.168 -12.516 -7.001 1.00 96.19 90 GLU A N 1
ATOM 686 C CA . GLU A 1 90 ? -2.143 -13.555 -6.729 1.00 96.19 90 GLU A CA 1
ATOM 687 C C . GLU A 1 90 ? -2.705 -13.404 -5.313 1.00 96.19 90 GLU A C 1
ATOM 689 O O . GLU A 1 90 ? -1.958 -13.231 -4.342 1.00 96.19 90 GLU A O 1
ATOM 694 N N . ASN A 1 91 ? -4.023 -13.508 -5.172 1.00 94.50 91 ASN A N 1
ATOM 695 C CA . ASN A 1 91 ? -4.675 -13.710 -3.886 1.00 94.50 91 ASN A CA 1
ATOM 696 C C . ASN A 1 91 ? -5.873 -14.652 -4.034 1.00 94.50 91 ASN A C 1
ATOM 698 O O . ASN A 1 91 ? -6.649 -14.506 -4.973 1.00 94.50 91 ASN A O 1
ATOM 702 N N . ASN A 1 92 ? -6.026 -15.612 -3.115 1.00 91.38 92 ASN A N 1
ATOM 703 C CA . ASN A 1 92 ? -7.099 -16.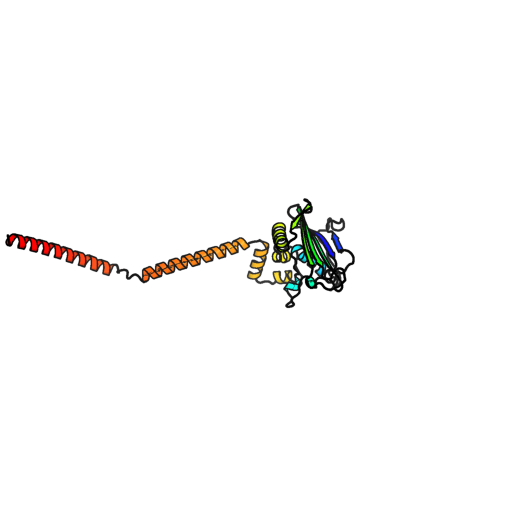617 -3.138 1.00 91.38 92 ASN A CA 1
ATOM 704 C C . ASN A 1 92 ? -7.280 -17.294 -4.517 1.00 91.38 92 ASN A C 1
ATOM 706 O O . ASN A 1 92 ? -8.398 -17.392 -5.021 1.00 91.38 92 ASN A O 1
ATOM 710 N N . ASN A 1 93 ? -6.176 -17.732 -5.139 1.00 93.38 93 ASN A N 1
ATOM 711 C CA . ASN A 1 93 ? -6.124 -18.356 -6.474 1.00 93.38 93 ASN A CA 1
ATOM 712 C C . ASN A 1 93 ? -6.642 -17.475 -7.628 1.00 93.38 93 ASN A C 1
ATOM 714 O O . ASN A 1 93 ? -6.977 -17.975 -8.702 1.00 93.38 93 ASN A O 1
ATOM 718 N N . GLN A 1 94 ? -6.721 -16.160 -7.423 1.00 96.50 94 GLN A N 1
ATOM 719 C CA . GLN A 1 94 ? -7.043 -15.185 -8.457 1.00 96.50 94 GLN A CA 1
ATOM 720 C C . GLN A 1 94 ? -5.866 -14.239 -8.669 1.00 96.50 94 GLN A C 1
ATOM 722 O O . GLN A 1 94 ? -5.245 -13.770 -7.719 1.00 96.50 94 GLN A O 1
ATOM 727 N N . VAL A 1 95 ? -5.581 -13.943 -9.930 1.00 97.94 95 VAL A N 1
ATOM 728 C CA . VAL A 1 95 ? -4.526 -13.048 -10.384 1.00 97.94 95 VAL A CA 1
ATOM 729 C C . VAL A 1 95 ? -5.126 -11.693 -10.717 1.00 97.94 95 VAL A C 1
ATOM 731 O O . VAL A 1 95 ? -6.088 -11.573 -11.483 1.00 97.94 95 VAL A O 1
ATOM 734 N N . PHE A 1 96 ? -4.517 -10.661 -10.160 1.00 98.38 96 PHE A N 1
ATOM 735 C CA . PHE A 1 96 ? -4.886 -9.273 -10.346 1.00 98.38 96 PHE A CA 1
ATOM 736 C C . PHE A 1 96 ? -3.693 -8.485 -10.865 1.00 98.38 96 PHE A C 1
ATOM 738 O O . PHE A 1 96 ? -2.544 -8.823 -10.591 1.00 98.38 96 PHE A O 1
ATOM 745 N N . GLU A 1 97 ? -3.979 -7.416 -11.593 1.00 98.50 97 GLU A N 1
ATOM 746 C CA . GLU A 1 97 ? -2.991 -6.456 -12.062 1.00 98.50 97 GLU A CA 1
ATOM 747 C C . GLU A 1 97 ? -3.383 -5.065 -11.582 1.00 98.50 97 GLU A C 1
ATOM 749 O O . GLU A 1 97 ? -4.460 -4.557 -11.908 1.00 98.50 97 GLU A O 1
ATOM 754 N N . ALA A 1 98 ? -2.499 -4.477 -10.786 1.00 98.44 98 ALA A N 1
ATOM 755 C CA . ALA A 1 98 ? -2.573 -3.111 -10.311 1.00 98.44 98 ALA A CA 1
ATOM 756 C C . ALA A 1 98 ? -1.609 -2.259 -11.135 1.00 98.44 98 ALA A C 1
ATOM 758 O O . ALA A 1 98 ? -0.411 -2.536 -11.171 1.00 98.44 98 ALA A O 1
ATOM 759 N N . GLN A 1 99 ? -2.125 -1.234 -11.803 1.00 98.31 99 GLN A N 1
ATOM 760 C CA . GLN A 1 99 ? -1.342 -0.313 -12.612 1.00 98.31 99 GLN A CA 1
ATOM 761 C C . GLN A 1 99 ? -1.531 1.117 -12.121 1.00 98.31 99 GLN A C 1
ATOM 763 O O . GLN A 1 99 ? -2.658 1.582 -11.951 1.00 98.31 99 GLN A O 1
ATOM 768 N N . TRP A 1 100 ? -0.416 1.829 -12.015 1.00 98.31 100 TRP A N 1
ATOM 769 C CA . TRP A 1 100 ? -0.337 3.270 -11.859 1.00 98.31 100 TRP A CA 1
ATOM 770 C C . TRP A 1 100 ? 0.518 3.853 -12.985 1.00 98.31 100 TRP A C 1
ATOM 772 O O . TRP A 1 100 ? 1.565 3.308 -13.330 1.00 98.31 100 TRP A O 1
ATOM 782 N N . SER A 1 101 ? 0.095 4.976 -13.552 1.00 97.44 101 SER A N 1
ATOM 783 C CA . SER A 1 101 ? 0.907 5.735 -14.501 1.00 97.44 101 SER A CA 1
ATOM 784 C C . SER A 1 101 ? 0.674 7.225 -14.343 1.00 97.44 101 SER A C 1
ATOM 786 O O . SER A 1 101 ? -0.445 7.655 -14.059 1.00 97.44 101 SER A O 1
ATOM 788 N N . MET A 1 102 ? 1.705 8.019 -14.594 1.00 96.81 102 MET A N 1
ATOM 789 C CA . MET A 1 102 ? 1.611 9.471 -14.568 1.00 96.81 102 MET A CA 1
ATOM 790 C C . MET A 1 102 ? 2.321 10.066 -15.766 1.00 96.81 102 MET A C 1
ATOM 792 O O . MET A 1 102 ? 3.441 9.678 -16.068 1.00 96.81 102 MET A O 1
ATOM 796 N N . ARG A 1 103 ? 1.699 11.054 -16.405 1.00 96.00 103 ARG A N 1
ATOM 797 C CA . ARG A 1 103 ? 2.327 11.896 -17.421 1.00 96.00 103 ARG A CA 1
ATOM 798 C C . ARG A 1 103 ? 2.460 13.325 -16.900 1.00 96.00 103 ARG A C 1
ATOM 800 O O . ARG A 1 103 ? 1.481 13.916 -16.445 1.00 96.00 103 ARG A O 1
ATOM 807 N N . VAL A 1 104 ? 3.665 13.881 -16.993 1.00 94.50 104 VAL A N 1
ATOM 808 C CA . VAL A 1 104 ? 4.017 15.235 -16.523 1.00 94.50 104 VAL A CA 1
ATOM 809 C C . VAL A 1 104 ? 4.275 16.213 -17.668 1.00 94.50 104 VAL A C 1
ATOM 811 O O . VAL A 1 104 ? 4.097 17.417 -17.489 1.00 94.50 104 VAL A O 1
ATOM 814 N N . LEU A 1 105 ? 4.615 15.715 -18.862 1.00 92.00 105 LEU A N 1
ATOM 815 C CA . LEU A 1 105 ? 4.761 16.522 -20.076 1.00 92.00 105 LEU A CA 1
ATOM 816 C C . LEU A 1 105 ? 3.623 16.254 -21.066 1.00 92.00 105 LEU A C 1
ATOM 818 O O . LEU A 1 105 ? 3.150 15.134 -21.238 1.00 92.00 105 LEU A O 1
ATOM 822 N N . SER A 1 106 ? 3.188 17.296 -21.761 1.00 88.56 106 SER A N 1
ATOM 823 C CA . SER A 1 106 ? 2.278 17.181 -22.903 1.00 88.56 106 SER A CA 1
ATOM 824 C C . SER A 1 106 ? 2.966 16.525 -24.109 1.00 88.56 106 SER A C 1
ATOM 826 O O . SER A 1 106 ? 4.191 16.443 -24.177 1.00 88.56 106 SER A O 1
ATOM 828 N N . LYS A 1 107 ? 2.182 16.136 -25.127 1.00 82.94 107 LYS A N 1
ATOM 829 C CA . LYS A 1 107 ? 2.710 15.599 -26.400 1.00 82.94 107 LYS A CA 1
ATOM 830 C C . LYS A 1 107 ? 3.678 16.555 -27.119 1.00 82.94 107 LYS A C 1
ATOM 832 O O . LYS A 1 107 ? 4.441 16.115 -27.966 1.00 82.94 107 LYS A O 1
ATOM 837 N N . THR A 1 108 ? 3.632 17.849 -26.800 1.00 84.88 108 THR A N 1
ATOM 838 C CA . THR A 1 108 ? 4.504 18.893 -27.362 1.00 84.88 108 THR A CA 1
ATOM 839 C C . THR A 1 108 ? 5.689 19.238 -26.452 1.00 84.88 108 THR A C 1
ATOM 841 O O . THR A 1 108 ? 6.388 20.214 -26.708 1.00 84.88 108 THR A O 1
ATOM 844 N N . GLY A 1 109 ? 5.909 18.478 -25.372 1.00 83.50 109 GLY A N 1
ATOM 845 C CA . GLY A 1 109 ? 7.035 18.652 -24.448 1.00 83.50 109 GLY A CA 1
ATOM 846 C C . GLY A 1 109 ? 6.848 19.741 -23.387 1.00 83.50 109 GLY A C 1
ATOM 847 O O . GLY A 1 109 ? 7.730 19.942 -22.560 1.00 83.50 109 GLY A O 1
ATOM 848 N N . LYS A 1 110 ? 5.704 20.441 -23.361 1.00 88.62 110 LYS A N 1
ATOM 849 C CA . LYS A 1 110 ? 5.405 21.433 -22.311 1.00 88.62 110 LYS A CA 1
ATOM 850 C C . LYS A 1 110 ? 4.980 20.756 -21.010 1.00 88.62 110 LYS A C 1
ATOM 852 O O . LYS A 1 110 ? 4.167 19.831 -21.067 1.00 88.62 110 LYS A O 1
ATOM 857 N N . GLN A 1 111 ? 5.450 21.273 -19.874 1.00 88.62 111 GLN A N 1
ATOM 858 C CA . GLN A 1 111 ? 5.017 20.851 -18.539 1.00 88.62 111 GLN A CA 1
ATOM 859 C C . GLN A 1 111 ? 3.498 20.999 -18.392 1.00 88.62 111 GLN A C 1
ATOM 861 O O . GLN A 1 111 ? 2.934 22.054 -18.692 1.00 88.62 111 GLN A O 1
ATOM 866 N N . LEU A 1 112 ? 2.835 19.940 -17.935 1.00 88.12 112 LEU A N 1
ATOM 867 C CA . LEU A 1 112 ? 1.414 19.973 -17.612 1.00 88.12 112 LEU A CA 1
ATOM 868 C C . LEU A 1 112 ? 1.203 20.728 -16.296 1.00 88.12 112 LEU A C 1
ATOM 870 O O . LEU A 1 112 ? 1.893 20.478 -15.311 1.00 88.12 112 LEU A O 1
ATOM 874 N N . SER A 1 113 ? 0.211 21.621 -16.265 1.00 85.81 113 SER A N 1
ATOM 875 C CA . SER A 1 113 ? -0.197 22.318 -15.036 1.00 85.81 113 SER A CA 1
ATOM 876 C C . SER A 1 113 ? -0.767 21.359 -13.988 1.00 85.81 113 SER A C 1
ATOM 878 O O . SER A 1 113 ? -0.625 21.585 -12.790 1.00 85.81 113 SER A O 1
ATOM 880 N N . LYS A 1 114 ? -1.393 20.271 -14.446 1.00 90.31 114 LYS A N 1
ATOM 881 C CA . LYS A 1 114 ? -1.861 19.158 -13.627 1.00 90.31 114 LYS A CA 1
ATOM 882 C C . LYS A 1 114 ? -1.354 17.854 -14.248 1.00 90.31 114 LYS A C 1
ATOM 884 O O . LYS A 1 114 ? -1.766 17.558 -15.372 1.00 90.31 114 LYS A O 1
ATOM 889 N N . PRO A 1 115 ? -0.486 17.092 -13.558 1.00 92.31 115 PRO A N 1
ATOM 890 C CA . PRO A 1 115 ? -0.070 15.777 -14.024 1.00 92.31 115 PRO A CA 1
ATOM 891 C C . PRO A 1 115 ? -1.279 14.880 -14.308 1.00 92.31 115 PRO A C 1
ATOM 893 O O . PRO A 1 115 ? -2.246 14.851 -13.540 1.00 92.31 115 PRO A O 1
ATOM 896 N N . ASP A 1 116 ? -1.225 14.172 -15.430 1.00 94.81 116 ASP A N 1
ATOM 897 C CA . ASP A 1 116 ? -2.254 13.229 -15.857 1.00 94.81 116 ASP A CA 1
ATOM 898 C C . ASP A 1 116 ? -1.943 11.872 -15.230 1.00 94.81 116 ASP A C 1
ATOM 900 O O . ASP A 1 116 ? -1.070 11.141 -15.697 1.00 94.81 116 ASP A O 1
ATOM 904 N N . GLU A 1 117 ? -2.593 11.597 -14.104 1.00 95.81 117 GLU A N 1
ATOM 905 C CA . GLU A 1 117 ? -2.394 10.387 -13.315 1.00 95.81 117 GLU A CA 1
ATOM 906 C C . GLU A 1 117 ? -3.558 9.419 -13.516 1.00 95.81 117 GLU A C 1
ATOM 908 O O . GLU A 1 117 ? -4.715 9.758 -13.248 1.00 95.81 117 GLU A O 1
ATOM 913 N N . GLN A 1 118 ? -3.230 8.199 -13.928 1.00 97.00 118 GLN A N 1
ATOM 914 C CA . GLN A 1 118 ? -4.173 7.137 -14.249 1.00 97.00 118 GLN A CA 1
ATOM 915 C C . GLN A 1 118 ? -3.871 5.892 -13.429 1.00 97.00 118 GLN A C 1
ATOM 917 O O . GLN A 1 118 ? -2.715 5.575 -13.143 1.00 97.00 118 GLN A O 1
ATOM 922 N N . VAL A 1 119 ? -4.935 5.182 -13.066 1.00 97.94 119 VAL A N 1
ATOM 923 C CA . VAL A 1 119 ? -4.867 3.962 -12.267 1.00 97.94 119 VAL A CA 1
ATOM 924 C C . VAL A 1 119 ? -5.787 2.922 -12.878 1.00 97.94 119 VAL A C 1
ATOM 926 O O . VAL A 1 119 ? -6.818 3.271 -13.453 1.00 97.94 119 VAL A O 1
ATOM 929 N N . ARG A 1 120 ? -5.430 1.647 -12.765 1.00 98.25 120 ARG A N 1
ATOM 930 C CA . ARG A 1 120 ? -6.276 0.552 -13.242 1.00 98.25 120 ARG A CA 1
ATOM 931 C C . ARG A 1 120 ? -6.032 -0.706 -12.433 1.00 98.25 120 ARG A C 1
ATOM 933 O O . ARG A 1 120 ? -4.906 -1.186 -12.370 1.00 98.25 120 ARG A O 1
ATOM 940 N N . LEU A 1 121 ? -7.099 -1.247 -11.857 1.00 98.44 121 LEU A N 1
ATOM 941 C CA . LEU A 1 121 ? -7.116 -2.556 -11.218 1.00 98.44 121 LEU A CA 1
ATOM 942 C C . LEU A 1 121 ? -7.927 -3.513 -12.084 1.00 98.44 121 LEU A C 1
ATOM 944 O O . LEU A 1 121 ? -9.088 -3.237 -12.401 1.00 98.44 121 LEU A O 1
ATOM 948 N N . LYS A 1 122 ? -7.331 -4.640 -12.460 1.00 98.06 122 LYS A N 1
ATOM 949 C CA . LYS A 1 122 ? -7.955 -5.651 -13.317 1.00 98.06 122 LYS A CA 1
ATOM 950 C C . LYS A 1 122 ? -7.822 -7.029 -12.684 1.00 98.06 122 LYS A C 1
ATOM 952 O O . LYS A 1 122 ? -6.770 -7.366 -12.157 1.00 98.06 122 LYS A O 1
ATOM 957 N N . ASN A 1 123 ? -8.866 -7.846 -12.780 1.00 97.88 123 ASN A N 1
ATOM 958 C CA . ASN A 1 123 ? -8.753 -9.282 -12.548 1.00 97.88 123 ASN A CA 1
ATOM 959 C C . ASN A 1 123 ? -8.324 -9.945 -13.864 1.00 97.88 123 ASN A C 1
ATOM 961 O O . ASN A 1 123 ? -9.035 -9.867 -14.869 1.00 97.88 123 ASN A O 1
ATOM 965 N N . ILE A 1 124 ? -7.143 -10.558 -13.875 1.00 97.00 124 ILE A N 1
ATOM 966 C CA . ILE A 1 124 ? -6.547 -11.140 -15.079 1.00 97.00 124 ILE A CA 1
ATOM 967 C C . ILE A 1 124 ? -7.290 -12.405 -15.507 1.00 97.00 124 ILE A C 1
ATOM 969 O O . ILE A 1 124 ? -7.543 -12.557 -16.698 1.00 97.00 124 ILE A O 1
ATOM 973 N N . ASN A 1 125 ? -7.721 -13.257 -14.569 1.00 95.81 125 ASN A N 1
ATOM 974 C CA . ASN A 1 125 ? -8.428 -14.501 -14.909 1.00 95.81 125 ASN A CA 1
ATOM 975 C C . ASN A 1 125 ? -9.745 -14.248 -15.658 1.00 95.81 125 ASN A C 1
ATOM 977 O O . ASN A 1 125 ? -10.066 -14.962 -16.599 1.00 95.81 125 ASN A O 1
ATOM 981 N N . SER A 1 126 ? -10.513 -13.241 -15.234 1.00 95.44 126 SER A N 1
ATOM 982 C CA . SER A 1 126 ? -11.813 -12.886 -15.831 1.00 95.44 126 SER A CA 1
ATOM 983 C C . SER A 1 126 ? -11.722 -11.805 -16.910 1.00 95.44 126 SER A C 1
ATOM 985 O O . SER A 1 126 ? -12.707 -11.526 -17.588 1.00 95.44 126 SER A O 1
ATOM 987 N N . GLY A 1 127 ? -10.578 -11.128 -17.031 1.00 94.44 127 GLY A N 1
ATOM 988 C CA . GLY A 1 127 ? -10.405 -9.963 -17.898 1.00 94.44 127 GLY A CA 1
ATOM 989 C C . GLY A 1 127 ? -11.132 -8.693 -17.428 1.00 94.44 127 GLY A C 1
ATOM 990 O O . GLY A 1 127 ? -11.012 -7.657 -18.083 1.00 94.44 127 GLY A O 1
ATOM 991 N N . LYS A 1 128 ? -11.861 -8.737 -16.305 1.00 96.69 128 LYS A N 1
ATOM 992 C CA . LYS A 1 128 ? -12.710 -7.641 -15.824 1.00 96.69 128 LYS A CA 1
ATOM 993 C C . LYS A 1 128 ? -11.887 -6.503 -15.218 1.00 96.69 128 LYS A C 1
ATOM 995 O O . LYS A 1 128 ? -11.064 -6.721 -14.328 1.00 96.69 128 LYS A O 1
ATOM 1000 N N . ILE A 1 129 ? -12.179 -5.275 -15.643 1.00 97.75 129 ILE A N 1
ATOM 1001 C CA . ILE A 1 129 ? -11.699 -4.056 -14.982 1.00 97.75 129 ILE A CA 1
ATOM 1002 C C . ILE A 1 129 ? -12.518 -3.850 -13.703 1.00 97.75 129 ILE A C 1
ATOM 1004 O O . ILE A 1 129 ? -13.746 -3.777 -13.747 1.00 97.75 129 ILE A O 1
ATOM 1008 N N . ILE A 1 130 ? -11.830 -3.794 -12.566 1.00 97.50 130 ILE A N 1
ATOM 1009 C CA . ILE A 1 130 ? -12.431 -3.626 -11.239 1.00 97.50 130 ILE A CA 1
ATOM 1010 C C . ILE A 1 130 ? -12.562 -2.141 -10.905 1.00 97.50 130 ILE A C 1
ATOM 1012 O O . ILE A 1 130 ? -13.621 -1.707 -10.462 1.00 97.50 130 ILE A O 1
ATOM 1016 N N . ALA A 1 131 ? -11.504 -1.360 -11.137 1.00 97.50 131 ALA A N 1
ATOM 1017 C CA . ALA A 1 131 ? -11.491 0.064 -10.826 1.00 97.50 131 ALA A CA 1
ATOM 1018 C C . ALA A 1 131 ? -10.527 0.845 -11.727 1.00 97.50 131 ALA A C 1
ATOM 1020 O O . ALA A 1 131 ? -9.416 0.393 -11.992 1.00 97.50 131 ALA A O 1
ATOM 1021 N N . GLU A 1 132 ? -10.937 2.049 -12.136 1.00 96.69 132 GLU A N 1
ATOM 1022 C CA . GLU A 1 132 ? -10.091 3.036 -12.841 1.00 96.69 132 GLU A CA 1
ATOM 1023 C C . GLU A 1 132 ? -10.106 4.420 -12.169 1.00 96.69 132 GLU A C 1
ATOM 1025 O O . GLU A 1 132 ? -9.367 5.330 -12.542 1.00 96.69 132 GLU A O 1
ATOM 1030 N N . LYS A 1 133 ? -10.940 4.594 -11.136 1.00 95.88 133 LYS A N 1
ATOM 1031 C CA . LYS A 1 133 ? -10.955 5.786 -10.283 1.00 95.88 133 LYS A CA 1
ATOM 1032 C C . LYS A 1 133 ? -10.102 5.535 -9.047 1.00 95.88 133 LYS A C 1
ATOM 1034 O O . LYS A 1 133 ? -10.220 4.487 -8.426 1.00 95.88 133 LYS A O 1
ATOM 1039 N N . LYS A 1 134 ? -9.302 6.522 -8.635 1.00 92.56 134 LYS A N 1
ATOM 1040 C CA . LYS A 1 134 ? -8.370 6.404 -7.495 1.00 92.56 134 LYS A CA 1
ATOM 1041 C C . LYS A 1 134 ? -9.034 6.015 -6.171 1.00 92.56 134 LYS A C 1
ATOM 1043 O O . LYS A 1 134 ? -8.465 5.217 -5.432 1.00 92.56 134 LYS A O 1
ATOM 1048 N N . SER A 1 135 ? -10.210 6.573 -5.874 1.00 91.31 135 SER A N 1
ATOM 1049 C CA . SER A 1 135 ? -10.972 6.249 -4.659 1.00 91.31 135 SER A CA 1
ATOM 1050 C C . SER A 1 135 ? -11.358 4.775 -4.623 1.00 91.31 135 SER A C 1
ATOM 1052 O O . SER A 1 135 ? -11.120 4.085 -3.636 1.00 91.31 135 SER A O 1
ATOM 1054 N N . ASP A 1 136 ? -11.912 4.302 -5.733 1.00 95.38 136 ASP A N 1
ATOM 1055 C CA . ASP A 1 136 ? -12.452 2.955 -5.858 1.00 95.38 136 ASP A CA 1
ATOM 1056 C C . ASP A 1 136 ? -11.296 1.959 -5.910 1.00 95.38 136 ASP A C 1
ATOM 1058 O O . ASP A 1 136 ? -11.316 0.959 -5.208 1.00 95.38 136 ASP A O 1
ATOM 1062 N N . PHE A 1 137 ? -10.230 2.297 -6.640 1.00 97.12 137 PHE A N 1
ATOM 1063 C CA . PHE A 1 137 ? -9.004 1.515 -6.714 1.00 97.12 137 PHE A CA 1
ATOM 1064 C C . PHE A 1 137 ? -8.440 1.221 -5.327 1.00 97.12 137 PHE A C 1
ATOM 106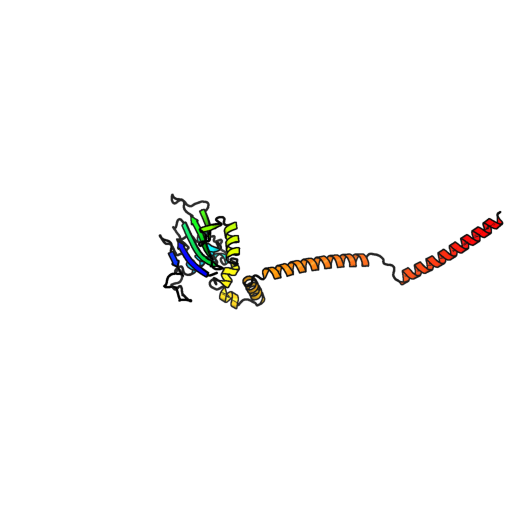6 O O . PHE A 1 137 ? -8.195 0.062 -5.015 1.00 97.12 137 PHE A O 1
ATOM 1073 N N . LYS A 1 138 ? -8.270 2.246 -4.479 1.00 93.06 138 LYS A N 1
ATOM 1074 C CA . LYS A 1 138 ? -7.727 2.051 -3.130 1.00 93.06 138 LYS A CA 1
ATOM 1075 C C . LYS A 1 138 ? -8.602 1.091 -2.319 1.00 93.06 138 LYS A C 1
ATOM 1077 O O . LYS A 1 138 ? -8.085 0.142 -1.740 1.00 93.06 138 LYS A O 1
ATOM 1082 N N . ASN A 1 139 ? -9.916 1.313 -2.320 1.00 93.81 139 ASN A N 1
ATOM 1083 C CA . ASN A 1 139 ? -10.853 0.472 -1.577 1.00 93.81 139 ASN A CA 1
ATOM 1084 C C . ASN A 1 139 ? -10.852 -0.976 -2.087 1.00 93.81 139 ASN A C 1
ATOM 1086 O O . ASN A 1 139 ? -10.894 -1.908 -1.291 1.00 93.81 139 ASN A O 1
ATOM 1090 N N . GLU A 1 140 ? -10.805 -1.178 -3.403 1.00 96.75 140 GLU A N 1
ATOM 1091 C CA . GLU A 1 140 ? -10.802 -2.512 -4.002 1.00 96.75 140 GLU A CA 1
ATOM 1092 C C . GLU A 1 140 ? -9.467 -3.233 -3.797 1.00 96.75 140 GLU A C 1
ATOM 1094 O O . GLU A 1 140 ? -9.480 -4.423 -3.491 1.00 96.75 140 GLU A O 1
ATOM 1099 N N . VAL A 1 141 ? -8.324 -2.535 -3.864 1.00 96.19 141 VAL A N 1
ATOM 1100 C CA . VAL A 1 141 ? -7.027 -3.125 -3.495 1.00 96.19 141 VAL A CA 1
ATOM 1101 C C . VAL A 1 141 ? -7.053 -3.585 -2.043 1.00 96.19 141 VAL A C 1
ATOM 1103 O O . VAL A 1 141 ? -6.738 -4.742 -1.798 1.00 96.19 141 VAL A O 1
ATOM 1106 N N . GLU A 1 142 ? -7.478 -2.743 -1.097 1.00 93.31 142 GLU A N 1
ATOM 1107 C CA . GLU A 1 142 ? -7.529 -3.117 0.325 1.00 93.31 142 GLU A CA 1
ATOM 1108 C C . GLU A 1 142 ? -8.482 -4.295 0.581 1.00 93.31 142 GLU A C 1
ATOM 1110 O O . GLU A 1 142 ? -8.150 -5.194 1.351 1.00 93.31 142 GLU A O 1
ATOM 1115 N N . LYS A 1 143 ? -9.632 -4.357 -0.105 1.00 92.38 143 LYS A N 1
ATOM 1116 C CA . LYS A 1 143 ? -10.548 -5.509 -0.027 1.00 92.38 143 LYS A CA 1
ATOM 1117 C C . LYS A 1 143 ? -9.931 -6.788 -0.587 1.00 92.38 143 LYS A C 1
ATOM 1119 O O . LYS A 1 143 ? -10.105 -7.854 -0.002 1.00 92.38 143 LYS A O 1
ATOM 1124 N N . ILE A 1 144 ? -9.248 -6.694 -1.729 1.00 94.88 144 ILE A N 1
ATOM 1125 C CA . ILE A 1 144 ? -8.684 -7.852 -2.425 1.00 94.88 144 ILE A CA 1
ATOM 1126 C C . ILE A 1 144 ? -7.451 -8.367 -1.698 1.00 94.88 144 ILE A C 1
ATOM 1128 O O . ILE A 1 144 ? -7.335 -9.574 -1.525 1.00 94.88 144 ILE A O 1
ATOM 1132 N N . THR A 1 145 ? -6.530 -7.496 -1.282 1.00 92.50 145 THR A N 1
ATOM 1133 C CA . THR A 1 145 ? -5.307 -7.896 -0.570 1.00 92.50 145 THR A CA 1
ATOM 1134 C C . THR A 1 145 ? -5.562 -8.185 0.903 1.00 92.50 145 THR A C 1
ATOM 1136 O O . THR A 1 145 ? -4.751 -8.879 1.509 1.00 92.50 145 THR A O 1
ATOM 1139 N N . GLN A 1 146 ? -6.672 -7.678 1.458 1.00 87.75 146 GLN A N 1
ATOM 1140 C CA . GLN A 1 146 ? -6.985 -7.659 2.893 1.00 87.75 146 GLN A CA 1
ATOM 1141 C C . GLN A 1 146 ? -5.948 -6.887 3.721 1.00 87.75 146 GLN A C 1
ATOM 1143 O O . GLN A 1 146 ? -5.828 -7.087 4.926 1.00 87.75 146 GLN A O 1
ATOM 1148 N N . LEU A 1 147 ? -5.187 -6.009 3.064 1.00 86.88 147 LEU A N 1
ATOM 1149 C CA . LEU A 1 147 ? -4.108 -5.242 3.664 1.00 86.88 147 LEU A CA 1
ATOM 1150 C C . LEU A 1 147 ? -4.239 -3.778 3.255 1.00 86.88 147 LEU A C 1
ATOM 1152 O O . LEU A 1 147 ? -4.145 -3.430 2.074 1.00 86.88 147 LEU A O 1
ATOM 1156 N N . ASN A 1 148 ? -4.378 -2.899 4.242 1.00 87.31 148 ASN A N 1
ATOM 1157 C CA . ASN A 1 148 ? -4.153 -1.474 4.051 1.00 87.31 148 ASN A CA 1
ATOM 1158 C C . ASN A 1 148 ? -2.658 -1.176 3.844 1.00 87.31 148 ASN A C 1
ATOM 1160 O O . ASN A 1 148 ? -1.787 -2.017 4.079 1.00 87.31 148 ASN A O 1
ATOM 1164 N N . TYR A 1 149 ? -2.344 0.044 3.409 1.00 87.56 149 TYR A N 1
ATOM 1165 C CA . TYR A 1 149 ? -0.965 0.451 3.114 1.00 87.56 149 TYR A CA 1
ATOM 1166 C C . TYR A 1 149 ? 0.012 0.205 4.278 1.00 87.56 149 TYR A C 1
ATOM 1168 O O . TYR A 1 149 ? 1.112 -0.310 4.075 1.00 87.56 149 TYR A O 1
ATOM 1176 N N . ASN A 1 150 ? -0.389 0.535 5.509 1.00 81.06 150 ASN A N 1
ATOM 1177 C CA . ASN A 1 150 ? 0.471 0.369 6.681 1.00 81.06 150 ASN A CA 1
ATOM 1178 C C . ASN A 1 150 ? 0.686 -1.113 7.007 1.00 81.06 150 ASN A C 1
ATOM 1180 O O . ASN A 1 150 ? 1.807 -1.515 7.315 1.00 81.06 150 ASN A O 1
ATOM 1184 N N . GLN A 1 151 ? -0.366 -1.929 6.899 1.00 81.00 151 GLN A N 1
ATOM 1185 C CA . GLN A 1 151 ? -0.290 -3.379 7.073 1.00 81.00 151 GLN A CA 1
ATOM 1186 C C . GLN A 1 151 ? 0.639 -4.008 6.033 1.00 81.00 151 GLN A C 1
ATOM 1188 O O . GLN A 1 151 ? 1.496 -4.815 6.392 1.00 81.00 151 GLN A O 1
ATOM 1193 N N . PHE A 1 152 ? 0.544 -3.591 4.768 1.00 87.19 152 PHE A N 1
ATOM 1194 C CA . PHE A 1 152 ? 1.408 -4.074 3.691 1.00 87.19 152 PHE A CA 1
ATOM 1195 C C . PHE A 1 152 ? 2.893 -3.779 3.952 1.00 87.19 152 PHE A C 1
ATOM 1197 O O . PHE A 1 152 ? 3.727 -4.678 3.843 1.00 87.19 152 PHE A O 1
ATOM 1204 N N . LEU A 1 153 ? 3.233 -2.555 4.376 1.00 83.25 153 LEU A N 1
ATOM 1205 C CA . LEU A 1 153 ? 4.617 -2.183 4.716 1.00 83.25 153 LEU A CA 1
ATOM 1206 C C . LEU A 1 153 ? 5.198 -2.936 5.919 1.00 83.25 153 LEU A C 1
ATOM 1208 O O . LEU A 1 153 ? 6.412 -2.998 6.096 1.00 83.25 153 LEU A O 1
ATOM 1212 N N . ARG A 1 154 ? 4.343 -3.474 6.785 1.00 76.25 154 ARG A N 1
ATOM 1213 C CA . ARG A 1 154 ? 4.771 -4.161 8.009 1.00 76.25 154 ARG A CA 1
ATOM 1214 C C . ARG A 1 154 ? 4.826 -5.675 7.845 1.00 76.25 154 ARG A C 1
ATOM 1216 O O . ARG A 1 154 ? 5.648 -6.311 8.492 1.00 76.25 154 ARG A O 1
ATOM 1223 N N . SER A 1 155 ? 3.969 -6.237 6.994 1.00 75.94 155 SER A N 1
ATOM 1224 C CA . SER A 1 155 ? 3.810 -7.690 6.829 1.00 75.94 155 SER A CA 1
ATOM 1225 C C . SER A 1 155 ? 4.414 -8.243 5.538 1.00 75.94 155 SER A C 1
ATOM 1227 O O . SER A 1 155 ? 4.901 -9.369 5.542 1.00 75.94 155 SER A O 1
ATOM 1229 N N . VAL A 1 156 ? 4.411 -7.469 4.446 1.00 83.56 156 VAL A N 1
ATOM 1230 C CA . VAL A 1 156 ? 4.860 -7.931 3.120 1.00 83.56 156 VAL A CA 1
ATOM 1231 C C . VAL A 1 156 ? 6.150 -7.237 2.696 1.00 83.56 156 VAL A C 1
ATOM 1233 O O . VAL A 1 156 ? 7.081 -7.891 2.235 1.00 83.56 156 VAL A O 1
ATOM 1236 N N . MET A 1 157 ? 6.225 -5.913 2.855 1.00 83.94 157 MET A N 1
ATOM 1237 C CA . MET A 1 157 ? 7.351 -5.117 2.369 1.00 83.94 157 MET A CA 1
ATOM 1238 C C . MET A 1 157 ? 7.969 -4.272 3.479 1.00 83.94 157 MET A C 1
ATOM 1240 O O . MET A 1 157 ? 7.651 -3.094 3.626 1.00 83.94 157 MET A O 1
ATOM 1244 N N . LEU A 1 158 ? 8.909 -4.861 4.220 1.00 74.38 158 LEU A N 1
ATOM 1245 C CA . LEU A 1 158 ? 9.652 -4.156 5.262 1.00 74.38 158 LEU A CA 1
ATOM 1246 C C . LEU A 1 158 ? 10.552 -3.080 4.643 1.00 74.38 158 LEU A C 1
ATOM 1248 O O . LEU A 1 158 ? 11.618 -3.365 4.094 1.00 74.38 158 LEU A O 1
ATOM 1252 N N . ALA A 1 159 ? 10.126 -1.822 4.743 1.00 67.94 159 ALA A N 1
ATOM 1253 C CA . ALA A 1 159 ? 10.949 -0.695 4.327 1.00 67.94 159 ALA A CA 1
ATOM 1254 C C . ALA A 1 159 ? 12.236 -0.614 5.171 1.00 67.94 159 ALA A C 1
ATOM 1256 O O . ALA A 1 159 ? 12.281 -1.011 6.340 1.00 67.94 159 ALA A O 1
ATOM 1257 N N . GLN A 1 160 ? 13.302 -0.068 4.582 1.00 70.50 160 GLN A N 1
ATOM 1258 C CA . GLN A 1 160 ? 14.606 0.030 5.238 1.00 70.50 160 GLN A CA 1
ATOM 1259 C C . GLN A 1 160 ? 14.495 0.737 6.604 1.00 70.50 160 GLN A C 1
ATOM 1261 O O . GLN A 1 160 ? 13.981 1.854 6.710 1.00 70.50 160 GLN A O 1
ATOM 1266 N N . GLY A 1 161 ? 14.978 0.065 7.654 1.00 67.00 161 GLY A N 1
ATOM 1267 C CA . GLY A 1 161 ? 14.963 0.555 9.036 1.00 67.00 161 GLY A CA 1
ATOM 1268 C C . GLY A 1 161 ? 13.654 0.334 9.809 1.00 67.00 161 GLY A C 1
ATOM 1269 O O . GLY A 1 161 ? 13.690 0.389 11.033 1.00 67.00 161 GLY A O 1
ATOM 1270 N N . GLU A 1 162 ? 12.528 0.020 9.153 1.00 69.38 162 GLU A N 1
ATOM 1271 C CA . GLU A 1 162 ? 11.245 -0.226 9.844 1.00 69.38 162 GLU A CA 1
ATOM 1272 C C . GLU A 1 162 ? 11.267 -1.512 10.673 1.00 69.38 162 GLU A C 1
ATOM 1274 O O . GLU A 1 162 ? 10.711 -1.553 11.764 1.00 69.38 162 GLU A O 1
ATOM 1279 N N . PHE A 1 163 ? 11.960 -2.553 10.207 1.00 69.44 163 PHE A N 1
ATOM 1280 C CA . PHE A 1 163 ? 12.076 -3.798 10.969 1.00 69.44 163 PHE A CA 1
ATOM 1281 C C . PHE A 1 163 ? 12.905 -3.627 12.249 1.00 69.44 163 PHE A C 1
ATOM 1283 O O . PHE A 1 163 ? 12.542 -4.130 13.310 1.00 69.44 163 PHE A O 1
ATOM 1290 N N . ALA A 1 164 ? 14.000 -2.864 12.173 1.00 71.38 164 ALA A N 1
ATOM 1291 C CA . ALA A 1 164 ? 14.793 -2.524 13.350 1.00 71.38 164 ALA A CA 1
ATOM 1292 C C . ALA A 1 164 ? 13.976 -1.661 14.322 1.00 71.38 164 ALA A C 1
ATOM 1294 O O . ALA A 1 164 ? 13.950 -1.960 15.515 1.00 71.38 164 ALA A O 1
ATOM 1295 N N . ALA A 1 165 ? 13.245 -0.665 13.802 1.00 69.31 165 ALA A N 1
ATOM 1296 C CA . ALA A 1 165 ? 12.320 0.145 14.588 1.00 69.31 165 ALA A CA 1
ATOM 1297 C C . ALA A 1 165 ? 11.272 -0.731 15.296 1.00 69.31 165 ALA A C 1
ATOM 1299 O O . ALA A 1 165 ? 11.101 -0.601 16.505 1.00 69.31 165 ALA A O 1
ATOM 1300 N N . PHE A 1 166 ? 10.665 -1.691 14.589 1.00 70.50 166 PHE A N 1
ATOM 1301 C CA . PHE A 1 166 ? 9.732 -2.673 15.148 1.00 70.50 166 PHE A CA 1
ATOM 1302 C C . PHE A 1 166 ? 10.350 -3.499 16.286 1.00 70.50 166 PHE A C 1
ATOM 1304 O O . PHE A 1 166 ? 9.750 -3.616 17.355 1.00 70.50 166 PHE A O 1
ATOM 1311 N N . LEU A 1 167 ? 11.562 -4.040 16.108 1.00 75.31 167 LEU A N 1
ATOM 1312 C CA . LEU A 1 167 ? 12.244 -4.809 17.157 1.00 75.31 167 LEU A CA 1
ATOM 1313 C C . LEU A 1 167 ? 12.570 -3.953 18.387 1.00 75.31 167 LEU A C 1
ATOM 1315 O O . LEU A 1 167 ? 12.447 -4.438 19.516 1.00 75.31 167 LEU A O 1
ATOM 1319 N N . SER A 1 168 ? 12.937 -2.688 18.177 1.00 76.69 168 SER A N 1
ATOM 1320 C CA . SER A 1 168 ? 13.264 -1.731 19.241 1.00 76.69 168 SER A CA 1
ATOM 1321 C C . SER A 1 168 ? 12.052 -1.042 19.882 1.00 76.69 168 SER A C 1
ATOM 1323 O O . SER A 1 168 ? 12.207 -0.382 20.907 1.00 76.69 168 SER A O 1
ATOM 1325 N N . ALA A 1 169 ? 10.858 -1.188 19.301 1.00 75.06 169 ALA A N 1
ATOM 1326 C CA . ALA A 1 169 ? 9.649 -0.515 19.760 1.00 75.06 169 ALA A CA 1
ATOM 1327 C C . ALA A 1 169 ? 9.230 -0.978 21.164 1.00 75.06 169 ALA A C 1
ATOM 1329 O O . ALA A 1 169 ? 9.451 -2.131 21.566 1.00 75.06 169 ALA A O 1
ATOM 1330 N N . LYS A 1 170 ? 8.586 -0.078 21.916 1.00 79.75 170 LYS A N 1
ATOM 1331 C CA . LYS A 1 170 ? 8.063 -0.394 23.255 1.00 79.75 170 LYS A CA 1
ATOM 1332 C C . LYS A 1 170 ? 6.945 -1.446 23.164 1.00 79.75 170 LYS A C 1
ATOM 1334 O O . LYS A 1 170 ? 6.278 -1.527 22.135 1.00 79.75 170 LYS A O 1
ATOM 1339 N N . PRO A 1 171 ? 6.668 -2.223 24.230 1.00 80.88 171 PRO A N 1
ATOM 1340 C CA . PRO A 1 171 ? 5.604 -3.233 24.210 1.00 80.88 171 PRO A CA 1
ATOM 1341 C C . PRO A 1 171 ? 4.230 -2.703 23.765 1.00 80.88 171 PRO A C 1
ATOM 1343 O O . PRO A 1 171 ? 3.531 -3.384 23.024 1.00 80.88 171 PRO A O 1
ATOM 1346 N N . SER A 1 172 ? 3.867 -1.471 24.137 1.00 73.75 172 SER A N 1
ATOM 1347 C CA . SER A 1 172 ? 2.623 -0.817 23.701 1.00 73.75 172 SER A CA 1
ATOM 1348 C C . SER A 1 172 ? 2.589 -0.519 22.195 1.00 73.75 172 SER A C 1
ATOM 1350 O O . SER A 1 172 ? 1.575 -0.730 21.530 1.00 73.75 172 SER A O 1
ATOM 1352 N N . GLU A 1 173 ? 3.711 -0.064 21.637 1.00 68.81 173 GLU A N 1
ATOM 1353 C CA . GLU A 1 173 ? 3.867 0.195 20.202 1.00 68.81 173 GLU A CA 1
ATOM 1354 C C . GLU A 1 173 ? 3.858 -1.120 19.414 1.00 68.81 173 GLU A C 1
ATOM 1356 O O . GLU A 1 173 ? 3.180 -1.216 18.393 1.00 68.81 173 GLU A O 1
ATOM 1361 N N . LYS A 1 174 ? 4.530 -2.161 19.927 1.00 73.56 174 LYS A N 1
ATOM 1362 C CA . LYS A 1 174 ? 4.487 -3.524 19.374 1.00 73.56 174 LYS A CA 1
ATOM 1363 C C . LYS A 1 174 ? 3.077 -4.106 19.379 1.00 73.56 174 LYS A C 1
ATOM 1365 O O . LYS A 1 174 ? 2.682 -4.693 18.380 1.00 73.56 174 LYS A O 1
ATOM 1370 N N . GLY A 1 175 ? 2.315 -3.909 20.458 1.00 73.44 175 GLY A N 1
ATOM 1371 C CA . GLY A 1 175 ? 0.905 -4.300 20.529 1.00 73.44 175 GLY A CA 1
ATOM 1372 C C . GLY A 1 175 ? 0.084 -3.637 19.424 1.00 73.44 175 GLY A C 1
ATOM 1373 O O . GLY A 1 175 ? -0.559 -4.325 18.644 1.00 73.44 175 GLY A O 1
ATOM 1374 N N . THR A 1 176 ? 0.234 -2.320 19.253 1.00 66.25 176 THR A N 1
ATOM 1375 C CA . THR A 1 176 ? -0.437 -1.568 18.174 1.00 66.25 176 THR A CA 1
ATOM 1376 C C . THR A 1 176 ? -0.021 -2.061 16.778 1.00 66.25 176 THR A C 1
ATOM 1378 O O . THR A 1 176 ? -0.820 -2.100 15.845 1.00 66.25 176 THR A O 1
ATOM 1381 N N . LEU A 1 177 ? 1.252 -2.427 16.607 1.00 64.56 177 LEU A N 1
ATOM 1382 C CA . LEU A 1 177 ? 1.791 -2.990 15.368 1.00 64.56 177 LEU A CA 1
ATOM 1383 C C . LEU A 1 177 ? 1.190 -4.369 15.056 1.00 64.56 177 LEU A C 1
ATOM 1385 O O . LEU A 1 177 ? 0.815 -4.612 13.911 1.00 64.56 177 LEU A O 1
ATOM 1389 N N . LEU A 1 178 ? 1.083 -5.241 16.060 1.00 71.25 178 LEU A N 1
ATOM 1390 C CA . LEU A 1 178 ? 0.499 -6.577 15.937 1.00 71.25 178 LEU A CA 1
ATOM 1391 C C . LEU A 1 178 ? -1.010 -6.516 15.691 1.00 71.25 178 LEU A C 1
ATOM 1393 O O . LEU A 1 178 ? -1.467 -7.184 14.775 1.00 71.25 178 LEU A O 1
ATOM 1397 N N . GLU A 1 179 ? -1.742 -5.653 16.401 1.00 69.69 179 GLU A N 1
ATOM 1398 C CA . GLU A 1 179 ? -3.175 -5.400 16.167 1.00 69.69 179 GLU A CA 1
ATOM 1399 C C . GLU A 1 179 ? -3.449 -4.987 14.718 1.00 69.69 179 GLU A C 1
ATOM 1401 O O . GLU A 1 179 ? -4.418 -5.432 14.098 1.00 69.69 179 GLU A O 1
ATOM 1406 N N . GLN A 1 180 ? -2.579 -4.143 14.150 1.00 63.31 180 GLN A N 1
ATOM 1407 C CA . GLN A 1 180 ? -2.688 -3.777 12.743 1.00 63.31 180 GLN A CA 1
ATOM 1408 C C . GLN A 1 180 ? -2.444 -4.985 11.841 1.00 63.31 180 GLN A C 1
ATOM 1410 O O . GLN A 1 180 ? -3.167 -5.140 10.871 1.00 63.31 180 GLN A O 1
ATOM 1415 N N . ILE A 1 181 ? -1.493 -5.868 12.140 1.00 65.25 181 ILE A N 1
ATOM 1416 C CA . ILE A 1 181 ? -1.241 -7.068 11.323 1.00 65.25 181 ILE A CA 1
ATOM 1417 C C . ILE A 1 181 ? -2.394 -8.080 11.425 1.00 65.25 181 ILE A C 1
ATOM 1419 O O . ILE A 1 181 ? -2.749 -8.688 10.418 1.00 65.25 181 ILE A O 1
ATOM 1423 N N . THR A 1 182 ? -2.991 -8.254 12.606 1.00 68.50 182 THR A N 1
ATOM 1424 C CA . THR A 1 182 ? -4.065 -9.231 12.847 1.00 68.50 182 THR A CA 1
ATOM 1425 C C . THR A 1 182 ? -5.459 -8.711 12.490 1.00 68.50 182 THR A C 1
ATOM 1427 O O . THR A 1 182 ? -6.406 -9.494 12.440 1.00 68.50 182 THR A O 1
ATOM 1430 N N . GLY A 1 183 ? -5.600 -7.414 12.190 1.00 61.94 183 GLY A N 1
ATOM 1431 C CA . GLY A 1 183 ? -6.887 -6.810 11.836 1.00 61.94 183 GLY A CA 1
ATOM 1432 C C . GLY A 1 183 ? -7.829 -6.670 13.036 1.00 61.94 183 GLY A C 1
ATOM 1433 O O . GLY A 1 183 ? -9.049 -6.682 12.882 1.00 61.94 183 GLY A O 1
ATOM 1434 N N . GLU A 1 184 ? -7.281 -6.517 14.242 1.00 69.31 184 GLU A N 1
ATOM 1435 C CA . GLU A 1 184 ? -8.027 -6.445 15.506 1.00 69.31 184 GLU A CA 1
ATOM 1436 C C . GLU A 1 184 ? -8.744 -5.100 15.746 1.00 69.31 184 GLU A C 1
ATOM 1438 O O . GLU A 1 184 ? -9.245 -4.832 16.839 1.00 69.31 184 GLU A O 1
ATOM 1443 N N . GLU A 1 185 ? -8.893 -4.265 14.711 1.00 68.81 185 GLU A N 1
ATOM 1444 C CA . GLU A 1 185 ? -9.627 -2.991 14.769 1.00 68.81 185 GLU A CA 1
ATOM 1445 C C . GLU A 1 185 ? -11.061 -3.157 15.306 1.00 68.81 185 GLU A C 1
ATOM 1447 O O . GLU A 1 185 ? -11.612 -2.254 15.942 1.00 68.81 185 GLU A O 1
ATOM 1452 N N . ILE A 1 186 ? -11.653 -4.339 15.104 1.00 73.31 186 ILE A N 1
ATOM 1453 C CA . ILE A 1 186 ? -12.969 -4.708 15.632 1.00 73.31 186 ILE A CA 1
ATOM 1454 C C . ILE A 1 186 ? -12.980 -4.658 17.166 1.00 73.31 186 ILE A C 1
ATOM 1456 O O . ILE A 1 186 ? -13.909 -4.093 17.742 1.00 73.31 186 ILE A O 1
ATOM 1460 N N . TYR A 1 187 ? -11.953 -5.182 17.839 1.00 78.88 187 TYR A N 1
ATOM 1461 C CA . TYR A 1 187 ? -11.890 -5.197 19.304 1.00 78.88 187 TYR A CA 1
ATOM 1462 C C . TYR A 1 187 ? -11.732 -3.793 19.874 1.00 78.88 187 TYR A C 1
ATOM 1464 O O . TYR A 1 187 ? -12.392 -3.445 20.856 1.00 78.88 187 TYR A O 1
ATOM 1472 N N . LYS A 1 188 ? -10.949 -2.945 19.200 1.00 78.75 188 LYS A N 1
ATOM 1473 C CA . LYS A 1 188 ? -10.843 -1.529 19.552 1.00 78.75 188 LYS A CA 1
ATOM 1474 C C . LYS A 1 188 ? -12.200 -0.828 19.454 1.00 78.75 188 LYS A C 1
ATOM 1476 O O . LYS A 1 188 ? -12.619 -0.166 20.401 1.00 78.75 188 LYS A O 1
ATOM 1481 N N . LYS A 1 189 ? -12.930 -1.037 18.355 1.00 82.50 189 LYS A N 1
ATOM 1482 C CA . LYS A 1 189 ? -14.263 -0.451 18.144 1.00 82.50 189 LYS A CA 1
ATOM 1483 C C . LYS A 1 189 ? -15.293 -0.952 19.161 1.00 82.50 189 LYS A C 1
ATOM 1485 O O . LYS A 1 189 ? -16.134 -0.178 19.626 1.00 82.50 189 LYS A O 1
ATOM 1490 N N . ILE A 1 190 ? -15.218 -2.232 19.536 1.00 87.31 190 ILE A N 1
ATOM 1491 C CA . ILE A 1 190 ? -16.023 -2.806 20.621 1.00 87.31 190 ILE A CA 1
ATOM 1492 C C . ILE A 1 190 ? -15.713 -2.080 21.933 1.00 87.31 190 ILE A C 1
ATOM 1494 O O . ILE A 1 190 ? -16.642 -1.613 22.591 1.00 87.31 190 ILE A O 1
ATOM 1498 N N . GLY A 1 191 ? -14.431 -1.924 22.279 1.00 88.81 191 GLY A N 1
ATOM 1499 C CA . GLY A 1 191 ? -13.990 -1.228 23.488 1.00 88.81 191 GLY A CA 1
ATOM 1500 C C . GLY A 1 191 ? -14.445 0.233 23.543 1.00 88.81 191 GLY A C 1
ATOM 1501 O O . GLY A 1 191 ? -14.981 0.673 24.559 1.00 88.81 191 GLY A O 1
ATOM 1502 N N . GLU A 1 192 ? -14.311 0.973 22.441 1.00 90.50 192 GLU A N 1
ATOM 1503 C CA . GLU A 1 192 ? -14.795 2.356 22.319 1.00 90.50 192 GLU A CA 1
ATOM 1504 C C . GLU A 1 192 ? -16.316 2.447 22.520 1.00 90.50 192 GLU A C 1
ATOM 1506 O O . GLU A 1 192 ? -16.797 3.278 23.292 1.00 90.50 192 GLU A O 1
ATOM 1511 N N . THR A 1 193 ? -17.076 1.542 21.896 1.00 92.06 193 THR A N 1
ATOM 1512 C CA . THR A 1 193 ? -18.542 1.490 22.029 1.00 92.06 193 THR A CA 1
ATOM 1513 C C . THR A 1 193 ? -18.970 1.150 23.460 1.00 92.06 193 THR A C 1
ATOM 1515 O O . THR A 1 193 ? -19.923 1.731 23.986 1.00 92.06 193 THR A O 1
ATOM 1518 N N . LEU A 1 194 ? -18.264 0.222 24.110 1.00 95.19 194 LEU A N 1
ATOM 1519 C CA . LEU A 1 194 ? -18.492 -0.154 25.506 1.00 95.19 194 LEU A CA 1
ATOM 1520 C C . LEU A 1 194 ? -18.210 1.012 26.450 1.00 95.19 194 LEU A C 1
ATOM 1522 O O . LEU A 1 194 ? -19.052 1.326 27.287 1.00 95.19 194 LEU A O 1
ATOM 1526 N N . ASN A 1 195 ? -17.076 1.691 26.283 1.00 93.56 195 ASN A N 1
ATOM 1527 C CA . ASN A 1 195 ? -16.720 2.854 27.094 1.00 93.56 195 ASN A CA 1
ATOM 1528 C C . ASN A 1 195 ? -17.737 3.985 26.943 1.00 93.56 195 ASN A C 1
ATOM 1530 O O . ASN A 1 195 ? -18.128 4.591 27.943 1.00 93.56 195 ASN A O 1
ATOM 1534 N N . PHE A 1 196 ? -18.221 4.223 25.722 1.00 94.50 196 PHE A N 1
ATOM 1535 C CA . PHE A 1 196 ? -19.295 5.181 25.487 1.00 94.50 196 PHE A CA 1
ATOM 1536 C C . PHE A 1 196 ? -20.554 4.804 26.286 1.00 94.50 196 PHE A C 1
ATOM 1538 O O . PHE A 1 196 ? -21.028 5.607 27.092 1.00 94.50 196 PHE A O 1
ATOM 1545 N N . LYS A 1 197 ? -21.034 3.556 26.173 1.00 93.38 197 LYS A N 1
ATOM 1546 C CA . LYS A 1 197 ? -22.199 3.070 26.937 1.00 93.38 197 LYS A CA 1
ATOM 1547 C C . LYS A 1 197 ? -22.002 3.144 28.454 1.00 93.38 197 LYS A C 1
ATOM 1549 O O . LYS A 1 197 ? -22.911 3.559 29.163 1.00 93.38 197 LYS A O 1
ATOM 1554 N N . ILE A 1 198 ? -20.823 2.782 28.960 1.00 95.38 198 ILE A N 1
ATOM 1555 C CA . ILE A 1 198 ? -20.506 2.871 30.394 1.00 95.38 198 ILE A CA 1
ATOM 1556 C C . ILE A 1 198 ? -20.582 4.324 30.867 1.00 95.38 198 ILE A C 1
ATOM 1558 O O . ILE A 1 198 ? -21.114 4.594 31.943 1.00 95.38 198 ILE A O 1
ATOM 1562 N N . SER A 1 199 ? -20.063 5.268 30.080 1.00 94.75 199 SER A N 1
ATOM 1563 C CA . SER A 1 199 ? -20.107 6.686 30.442 1.00 94.75 199 SER A CA 1
ATOM 1564 C C . SER A 1 199 ? -21.534 7.249 30.443 1.00 94.75 199 SER A C 1
ATOM 1566 O O . SER A 1 199 ? -21.892 7.977 31.369 1.00 94.75 199 SER A O 1
ATOM 1568 N N . GLU A 1 200 ? -22.367 6.848 29.477 1.00 96.00 200 GLU A N 1
ATOM 1569 C CA . GLU A 1 200 ? -23.799 7.167 29.419 1.00 96.00 200 GLU A CA 1
ATOM 1570 C C . GLU A 1 200 ? -24.549 6.645 30.653 1.00 96.00 200 GLU A C 1
ATOM 1572 O O . GLU A 1 200 ? -25.234 7.412 31.331 1.00 96.00 200 GLU A O 1
ATOM 1577 N N . GLU A 1 201 ? -24.378 5.367 31.002 1.00 94.69 201 GLU A N 1
ATOM 1578 C CA . GLU A 1 201 ? -25.048 4.775 32.167 1.00 94.69 201 GLU A CA 1
ATOM 1579 C C . GLU A 1 201 ? -24.566 5.390 33.486 1.00 94.69 201 GLU A C 1
ATOM 1581 O O . GLU A 1 201 ? -25.376 5.700 34.359 1.00 94.69 201 GLU A O 1
ATOM 1586 N N . ARG A 1 202 ? -23.267 5.694 33.617 1.00 95.38 202 ARG A N 1
ATOM 1587 C CA . ARG A 1 202 ? -22.750 6.439 34.779 1.00 95.38 202 ARG A CA 1
ATOM 1588 C C . ARG A 1 202 ? -23.355 7.834 34.889 1.00 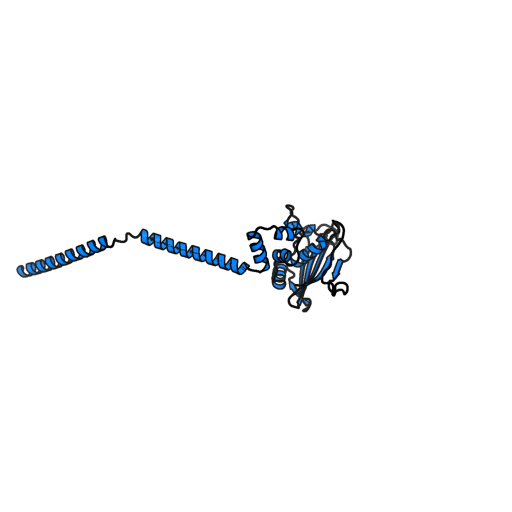95.38 202 ARG A C 1
ATOM 1590 O O . ARG A 1 202 ? -23.589 8.309 35.998 1.00 95.38 202 ARG A O 1
ATOM 1597 N N . ARG A 1 203 ? -23.600 8.508 33.763 1.00 95.00 203 ARG A N 1
ATOM 1598 C CA . ARG A 1 203 ? -24.238 9.829 33.752 1.00 95.00 203 ARG A CA 1
ATOM 1599 C C . ARG A 1 203 ? -25.698 9.743 34.194 1.00 95.00 203 ARG A C 1
ATOM 1601 O O . ARG A 1 203 ? -26.126 10.589 34.975 1.00 95.00 203 ARG A O 1
ATOM 1608 N N . LYS A 1 204 ? -26.437 8.721 33.747 1.00 93.88 204 LYS A N 1
ATOM 1609 C CA . LYS A 1 204 ? -27.811 8.456 34.206 1.00 93.88 204 LYS A CA 1
ATOM 1610 C C . LYS A 1 204 ? -27.851 8.151 35.699 1.00 93.88 204 LYS A C 1
ATOM 1612 O O . LYS A 1 204 ? -28.653 8.755 36.403 1.00 93.88 204 LYS A O 1
ATOM 1617 N N . LEU A 1 205 ? -26.955 7.288 36.182 1.00 93.50 205 LEU A N 1
ATOM 1618 C CA . LEU A 1 205 ? -26.850 6.961 37.603 1.00 93.50 205 LEU A CA 1
ATOM 1619 C C . LEU A 1 205 ? -26.602 8.220 38.438 1.00 93.50 205 LEU A C 1
ATOM 1621 O O . LEU A 1 205 ? -27.381 8.504 39.338 1.00 93.50 205 LEU A O 1
ATOM 1625 N N . LYS A 1 206 ? -25.608 9.037 38.066 1.00 93.00 206 LYS A N 1
ATOM 1626 C CA . LYS A 1 206 ? -25.336 10.313 38.748 1.00 93.00 206 LYS A CA 1
ATOM 1627 C C . LYS A 1 206 ? -26.533 11.262 38.743 1.00 93.00 206 LYS A C 1
ATOM 1629 O O . LYS A 1 206 ? -26.745 11.977 39.714 1.00 93.00 206 LYS A O 1
ATOM 1634 N N . ALA A 1 207 ? -27.305 11.300 37.657 1.00 90.38 207 ALA A N 1
ATOM 1635 C CA . ALA A 1 207 ? -28.503 12.131 37.585 1.00 90.38 207 ALA A CA 1
ATOM 1636 C C . ALA A 1 207 ? -29.617 11.626 38.519 1.00 90.38 207 ALA A C 1
ATOM 1638 O O . ALA A 1 207 ? -30.334 12.437 39.096 1.00 90.38 207 ALA A O 1
ATOM 1639 N N . ILE A 1 208 ? -29.758 10.307 38.678 1.00 87.44 208 ILE A N 1
ATOM 1640 C CA . ILE A 1 208 ? -30.703 9.699 39.624 1.00 87.44 208 ILE A CA 1
ATOM 1641 C C . ILE A 1 208 ? -30.239 9.940 41.062 1.00 87.44 208 ILE A C 1
ATOM 1643 O O . ILE A 1 208 ? -31.029 10.416 41.867 1.00 87.44 208 ILE A O 1
ATOM 1647 N N . GLU A 1 209 ? -28.965 9.694 41.372 1.00 85.50 209 GLU A N 1
ATOM 1648 C CA . GLU A 1 209 ? -28.377 9.973 42.690 1.00 85.50 209 GLU A CA 1
ATOM 1649 C C . GLU A 1 209 ? -28.549 11.446 43.081 1.00 85.50 209 GLU A C 1
ATOM 1651 O O . GLU A 1 209 ? -28.942 11.751 44.202 1.00 85.50 209 GLU A O 1
ATOM 1656 N N . ALA A 1 210 ? -28.326 12.370 42.142 1.00 84.06 210 ALA A N 1
ATOM 1657 C CA . ALA A 1 210 ? -28.534 13.794 42.379 1.00 84.06 210 ALA A CA 1
ATOM 1658 C C . ALA A 1 210 ? -30.005 14.154 42.635 1.00 84.06 210 ALA A C 1
ATOM 1660 O O . ALA A 1 210 ? -30.255 15.080 43.395 1.00 84.06 210 ALA A O 1
ATOM 1661 N N . LYS A 1 211 ? -30.971 13.451 42.025 1.00 81.19 211 LYS A N 1
ATOM 1662 C CA . LYS A 1 211 ? -32.403 13.634 42.319 1.00 81.19 211 LYS A CA 1
ATOM 1663 C C . LYS A 1 211 ? -32.765 13.099 43.698 1.00 81.19 211 LYS A C 1
ATOM 1665 O O . LYS A 1 211 ? -33.365 13.825 44.473 1.00 81.19 211 LYS A O 1
ATOM 1670 N N . VAL A 1 212 ? -32.326 11.882 44.021 1.00 78.44 212 VAL A N 1
ATOM 1671 C CA . VAL A 1 212 ? -32.553 11.261 45.337 1.00 78.44 212 VAL A CA 1
ATOM 1672 C C . VAL A 1 212 ? -31.984 12.121 46.467 1.00 78.44 212 VAL A C 1
ATOM 1674 O O . VAL A 1 212 ? -32.595 12.205 47.520 1.00 78.44 212 VAL A O 1
ATOM 1677 N N . ASN A 1 213 ? -30.845 12.781 46.241 1.00 68.31 213 ASN A N 1
ATOM 1678 C CA . ASN A 1 213 ? -30.229 13.665 47.232 1.00 68.31 213 ASN A CA 1
ATOM 1679 C C . ASN A 1 213 ? -30.816 15.092 47.268 1.00 68.31 213 ASN A C 1
ATOM 1681 O O . ASN A 1 213 ? -30.509 15.821 48.204 1.00 68.31 213 ASN A O 1
ATOM 1685 N N . ASN A 1 214 ? -31.575 15.520 46.249 1.00 66.19 214 ASN A N 1
ATOM 1686 C CA . ASN A 1 214 ? -32.226 16.842 46.211 1.00 66.19 214 ASN A CA 1
ATOM 1687 C C . ASN A 1 214 ? -33.685 16.800 46.667 1.00 66.19 214 ASN A C 1
ATOM 1689 O O . ASN A 1 214 ? -34.209 17.827 47.088 1.00 66.19 214 ASN A O 1
ATOM 1693 N N . ASP A 1 215 ? -34.354 15.657 46.529 1.00 60.69 215 ASP A N 1
ATOM 1694 C CA . ASP A 1 215 ? -35.664 15.467 47.130 1.00 60.69 215 ASP A CA 1
ATOM 1695 C C . ASP A 1 215 ? -35.458 15.374 48.651 1.00 60.69 215 ASP A C 1
ATOM 1697 O O . ASP A 1 215 ? -34.754 14.479 49.122 1.00 60.69 215 ASP A O 1
ATOM 1701 N N . ASP A 1 216 ? -36.047 16.306 49.413 1.00 60.31 216 ASP A N 1
ATOM 1702 C CA . ASP A 1 216 ? -36.145 16.253 50.881 1.00 60.31 216 ASP A CA 1
ATOM 1703 C C . ASP A 1 216 ? -36.988 15.027 51.266 1.00 60.31 216 ASP A C 1
ATOM 1705 O O . ASP A 1 216 ? -38.199 15.081 51.503 1.00 60.31 216 ASP A O 1
ATOM 1709 N N . LEU A 1 217 ? -36.351 13.861 51.230 1.00 66.56 217 LEU A N 1
ATOM 1710 C CA . LEU A 1 217 ? -36.940 12.613 51.664 1.00 66.56 217 LEU A CA 1
ATOM 1711 C C . LEU A 1 217 ? -37.034 12.673 53.185 1.00 66.56 217 LEU A C 1
ATOM 1713 O O . LEU A 1 217 ? -36.013 12.634 53.869 1.00 66.56 217 LEU A O 1
ATOM 1717 N N . LEU A 1 218 ? -38.268 12.744 53.696 1.00 68.75 218 LEU A N 1
ATOM 1718 C CA . LEU A 1 218 ? -38.552 12.614 55.124 1.00 68.75 218 LEU A CA 1
ATOM 1719 C C . LEU A 1 218 ? -37.777 11.421 55.678 1.00 68.75 218 LEU A C 1
ATOM 1721 O O . LEU A 1 218 ? -37.912 10.290 55.189 1.00 68.75 218 LEU A O 1
ATOM 1725 N N . THR A 1 219 ? -36.982 11.666 56.711 1.00 75.38 219 THR A N 1
ATOM 1726 C CA . THR A 1 219 ? -36.336 10.581 57.441 1.00 75.38 219 THR A CA 1
ATOM 1727 C C . THR A 1 219 ? -37.403 9.651 58.025 1.00 75.38 219 THR A C 1
ATOM 1729 O O . THR A 1 219 ? -38.563 10.027 58.225 1.00 75.38 219 THR A O 1
ATOM 1732 N N . ALA A 1 220 ? -37.032 8.396 58.295 1.00 73.50 220 ALA A N 1
ATOM 1733 C CA . ALA A 1 220 ? -37.973 7.414 58.838 1.00 73.50 220 ALA A CA 1
ATOM 1734 C C . ALA A 1 220 ? -38.630 7.895 60.148 1.00 73.50 220 ALA A C 1
ATOM 1736 O O . ALA A 1 220 ? -39.800 7.596 60.390 1.00 73.50 220 ALA A O 1
ATOM 1737 N N . ASP A 1 221 ? -37.900 8.677 60.947 1.00 76.75 221 ASP A N 1
ATOM 1738 C CA . ASP A 1 221 ? -38.380 9.243 62.206 1.00 76.75 221 ASP A CA 1
ATOM 1739 C C . ASP A 1 221 ? -39.338 10.424 61.989 1.00 76.75 221 ASP A C 1
ATOM 1741 O O . ASP A 1 221 ? -40.405 10.454 62.604 1.00 76.75 221 ASP A O 1
ATOM 1745 N N . GLU A 1 222 ? -39.035 11.345 61.066 1.00 80.19 222 GLU A N 1
ATOM 1746 C CA . GLU A 1 222 ? -39.936 12.457 60.712 1.00 80.19 222 GLU A CA 1
ATOM 1747 C C . GLU A 1 222 ? -41.255 11.948 60.127 1.00 80.19 222 GLU A C 1
ATOM 1749 O O . GLU A 1 222 ? -42.335 12.404 60.508 1.00 80.19 222 GLU A O 1
ATOM 1754 N N . ARG A 1 223 ? -41.187 10.938 59.251 1.00 81.75 223 ARG A N 1
ATOM 1755 C CA . ARG A 1 223 ? -42.380 10.288 58.702 1.00 81.75 223 ARG A CA 1
ATOM 1756 C C . ARG A 1 223 ? -43.233 9.661 59.804 1.00 81.75 223 ARG A C 1
ATOM 1758 O O . ARG A 1 223 ? -44.453 9.803 59.788 1.00 81.75 223 ARG A O 1
ATOM 1765 N N . LYS A 1 224 ? -42.605 8.969 60.756 1.00 84.25 224 LYS A N 1
ATOM 1766 C CA . LYS A 1 224 ? -43.308 8.319 61.866 1.00 84.25 224 LYS A CA 1
ATOM 1767 C C . LYS A 1 224 ? -43.955 9.341 62.805 1.00 84.25 224 LYS A C 1
ATOM 1769 O O . LYS A 1 224 ? -45.073 9.106 63.257 1.00 84.25 224 LYS A O 1
ATOM 1774 N N . GLY A 1 225 ? -43.292 10.474 63.052 1.00 87.19 225 GLY A N 1
ATOM 1775 C CA . GLY A 1 225 ? -43.855 11.598 63.806 1.00 87.19 225 GLY A CA 1
ATOM 1776 C C . GLY A 1 225 ? -45.101 12.182 63.136 1.00 87.19 225 GLY A C 1
ATOM 1777 O O . GLY A 1 225 ? -46.148 12.278 63.771 1.00 87.19 225 GLY A O 1
ATOM 1778 N N . LEU A 1 226 ? -45.029 12.463 61.831 1.00 86.19 226 LEU A N 1
ATOM 1779 C CA . LEU A 1 226 ? -46.167 12.972 61.053 1.00 86.19 226 LEU A CA 1
ATOM 1780 C C . LEU A 1 226 ? -47.324 11.960 60.953 1.00 86.19 226 LEU A C 1
ATOM 1782 O O . LEU A 1 226 ? -48.492 12.346 60.983 1.00 86.19 226 LEU A O 1
ATOM 1786 N N . GLU A 1 227 ? -47.036 10.656 60.858 1.00 88.62 227 GLU A N 1
ATOM 1787 C CA . GLU A 1 227 ? -48.069 9.608 60.884 1.00 88.62 227 GLU A CA 1
ATOM 1788 C C . GLU A 1 227 ? -48.783 9.538 62.246 1.00 88.62 227 GLU A C 1
ATOM 1790 O O . GLU A 1 227 ? -50.002 9.354 62.288 1.00 88.62 227 GLU A O 1
ATOM 1795 N N . GLN A 1 228 ? -48.059 9.736 63.353 1.00 88.88 228 GLN A N 1
ATOM 1796 C CA . GLN A 1 228 ? -48.645 9.805 64.696 1.00 88.88 228 GLN A CA 1
ATOM 1797 C C . GLN A 1 228 ? -49.494 11.064 64.894 1.00 88.88 228 GLN A C 1
ATOM 1799 O O . GLN A 1 228 ? -50.612 10.959 65.396 1.00 88.88 228 GLN A O 1
ATOM 1804 N N . GLU A 1 229 ? -49.005 12.223 64.450 1.00 90.38 229 GLU A N 1
ATOM 1805 C CA . GLU A 1 229 ? -49.735 13.494 64.513 1.00 90.38 229 GLU A CA 1
ATOM 1806 C C . GLU A 1 229 ? -51.024 13.447 63.681 1.00 90.38 229 GLU A C 1
ATOM 1808 O O . GLU A 1 229 ? -52.099 13.841 64.138 1.00 90.38 229 GLU A O 1
ATOM 1813 N N . LYS A 1 230 ? -50.960 12.862 62.480 1.00 92.50 230 LYS A N 1
ATOM 1814 C CA . LYS A 1 230 ? -52.153 12.599 61.671 1.00 92.50 230 LYS A CA 1
ATOM 1815 C C . LYS A 1 230 ? -53.155 11.734 62.434 1.00 92.50 230 LYS A C 1
ATOM 1817 O O . LYS A 1 230 ? -54.355 12.002 62.385 1.00 92.50 230 LYS A O 1
ATOM 1822 N N . HIS A 1 231 ? -52.689 10.691 63.120 1.00 90.62 231 HIS A N 1
ATOM 1823 C CA . HIS A 1 231 ? -53.571 9.789 63.855 1.00 90.62 231 HIS A CA 1
ATOM 1824 C C . HIS A 1 231 ? -54.238 10.484 65.052 1.00 90.62 231 HIS A C 1
ATOM 1826 O O . HIS A 1 231 ? -55.441 10.313 65.251 1.00 90.62 231 HIS A O 1
ATOM 1832 N N . SER A 1 232 ? -53.504 11.325 65.792 1.00 91.56 232 SER A N 1
ATOM 1833 C CA . SER A 1 232 ? -54.082 12.111 66.888 1.00 91.56 232 SER A CA 1
ATOM 1834 C C . SER A 1 232 ? -55.107 13.127 66.392 1.00 91.56 232 SER A C 1
ATOM 1836 O O . SER A 1 232 ? -56.209 13.170 66.932 1.00 91.56 232 SER A O 1
ATOM 1838 N N . LEU A 1 233 ? -54.796 13.871 65.325 1.00 91.12 233 LEU A N 1
ATOM 1839 C CA . LEU A 1 233 ? -55.713 14.857 64.745 1.00 91.12 233 LEU A CA 1
ATOM 1840 C C . LEU A 1 233 ? -56.981 14.203 64.186 1.00 91.12 233 LEU A C 1
ATOM 1842 O O . LEU A 1 233 ? -58.071 14.738 64.343 1.00 91.12 233 LEU A O 1
ATOM 1846 N N . THR A 1 234 ? -56.864 13.019 63.577 1.00 91.81 234 THR A N 1
ATOM 1847 C CA . THR A 1 234 ? -58.035 12.275 63.080 1.00 91.81 234 THR A CA 1
ATOM 1848 C C . THR A 1 234 ? -58.951 11.862 64.235 1.00 91.81 234 THR A C 1
ATOM 1850 O O . THR A 1 234 ? -60.162 12.037 64.152 1.00 91.81 234 THR A O 1
ATOM 1853 N N . SER A 1 235 ? -58.379 11.380 65.343 1.00 89.06 235 SER A N 1
ATOM 1854 C CA . SER A 1 235 ? -59.156 11.031 66.539 1.00 89.06 235 SER A CA 1
ATOM 1855 C C . SER A 1 235 ? -59.806 12.255 67.196 1.00 89.06 235 SER A C 1
ATOM 1857 O O . SER A 1 235 ? -60.909 12.160 67.730 1.00 89.06 235 SER A O 1
ATOM 1859 N N . GLU A 1 236 ? -59.142 13.410 67.159 1.00 91.19 236 GLU A N 1
ATOM 1860 C CA . GLU A 1 236 ? -59.681 14.666 67.682 1.00 91.19 236 GLU A CA 1
ATOM 1861 C C . GLU A 1 236 ? -60.842 15.190 66.826 1.00 91.19 236 GLU A C 1
ATOM 1863 O O . GLU A 1 236 ? -61.872 15.580 67.373 1.00 91.19 236 GLU A O 1
ATOM 1868 N N . ILE A 1 237 ? -60.733 15.092 65.496 1.00 90.94 237 ILE A N 1
ATOM 1869 C CA . ILE A 1 237 ? -61.830 15.389 64.565 1.00 90.94 237 ILE A CA 1
ATOM 1870 C C . ILE A 1 237 ? -63.032 14.479 64.843 1.00 90.94 237 ILE A C 1
ATOM 1872 O O . ILE A 1 237 ? -64.140 14.981 65.003 1.00 90.94 237 ILE A O 1
ATOM 1876 N N . GLU A 1 238 ? -62.831 13.166 64.984 1.00 90.19 238 GLU A N 1
ATOM 1877 C CA . GLU A 1 238 ? -63.922 12.225 65.289 1.00 90.19 238 GLU A CA 1
ATOM 1878 C C . GLU A 1 238 ? -64.619 12.538 66.624 1.00 90.19 238 GLU A C 1
ATOM 1880 O O . GLU A 1 238 ? -65.836 12.377 66.755 1.00 90.19 238 GLU A O 1
ATOM 1885 N N . LYS A 1 239 ? -63.874 12.993 67.638 1.00 89.69 239 LYS A N 1
ATOM 1886 C CA . LYS A 1 239 ? -64.463 13.432 68.911 1.00 89.69 239 LYS A CA 1
ATOM 1887 C C . LYS A 1 239 ? -65.292 14.697 68.737 1.00 89.69 239 LYS A C 1
ATOM 1889 O O . LYS A 1 239 ? -66.446 14.708 69.157 1.00 89.69 239 LYS A O 1
ATOM 1894 N N . LEU A 1 240 ? -64.738 15.715 68.081 1.00 89.88 240 LEU A N 1
ATOM 1895 C CA . LEU A 1 240 ? -65.429 16.980 67.833 1.00 89.88 240 LEU A CA 1
ATOM 1896 C C . LEU A 1 240 ? -66.680 16.791 66.964 1.00 89.88 240 LEU A C 1
ATOM 1898 O O . LEU A 1 240 ? -67.698 17.423 67.222 1.00 89.88 240 LEU A O 1
ATOM 1902 N N . GLU A 1 241 ? -66.652 15.886 65.982 1.00 88.88 241 GLU A N 1
ATOM 1903 C CA . GLU A 1 241 ? -67.830 15.521 65.184 1.00 88.88 241 GLU A CA 1
ATOM 1904 C C . GLU A 1 241 ? -68.926 14.854 66.026 1.00 88.88 241 GLU A C 1
ATOM 1906 O O . GLU A 1 241 ? -70.115 15.105 65.819 1.00 88.88 241 GLU A O 1
ATOM 1911 N N . ASN A 1 242 ? -68.548 14.007 66.987 1.00 84.44 242 ASN A N 1
ATOM 1912 C CA . ASN A 1 242 ? -69.502 13.389 67.906 1.00 84.44 242 ASN A CA 1
ATOM 1913 C C . ASN A 1 242 ? -70.076 14.404 68.906 1.00 84.44 242 ASN A C 1
ATOM 1915 O O . ASN A 1 242 ? -71.275 14.369 69.176 1.00 84.44 242 ASN A O 1
ATOM 1919 N N . GLU A 1 243 ? -69.257 15.323 69.416 1.00 85.94 243 GLU A N 1
ATOM 1920 C CA . GLU A 1 243 ? -69.706 16.422 70.280 1.00 85.94 243 GLU A CA 1
ATOM 1921 C C . GLU A 1 243 ? -70.652 17.373 69.533 1.00 85.94 243 GLU A C 1
ATOM 1923 O O . GLU A 1 243 ? -71.711 17.721 70.056 1.00 85.94 243 GLU A O 1
ATOM 1928 N N . LEU A 1 244 ? -70.339 17.719 68.278 1.00 85.56 244 LEU A N 1
ATOM 1929 C CA . LEU A 1 244 ? -71.224 18.494 67.403 1.00 85.56 244 LEU A CA 1
ATOM 1930 C C . LEU A 1 244 ? -72.577 17.805 67.208 1.00 85.56 244 LEU A C 1
ATOM 1932 O O . LEU A 1 244 ? -73.610 18.436 67.418 1.00 85.56 244 LEU A O 1
ATOM 1936 N N . LYS A 1 245 ? -72.589 16.503 66.895 1.00 83.75 245 LYS A N 1
ATOM 1937 C CA . LYS A 1 245 ? -73.836 15.728 66.759 1.00 83.75 245 LYS A CA 1
ATOM 1938 C C . LYS A 1 245 ? -74.664 15.705 68.043 1.00 83.75 245 LYS A C 1
ATOM 1940 O O . LYS A 1 245 ? -75.889 15.766 67.978 1.00 83.75 245 LYS A O 1
ATOM 1945 N N . GLN A 1 246 ? -74.020 15.604 69.206 1.00 80.19 246 GLN A N 1
ATOM 1946 C CA . GLN A 1 246 ? -74.719 15.640 70.493 1.00 80.19 246 GLN A CA 1
ATOM 1947 C C . GLN A 1 246 ? -75.329 17.018 70.769 1.00 80.19 246 GLN A C 1
ATOM 1949 O O . GLN A 1 246 ? -76.465 17.101 71.227 1.00 80.19 246 GLN A O 1
ATOM 1954 N N . ILE A 1 247 ? -74.611 18.096 70.453 1.00 80.62 247 ILE A N 1
ATOM 1955 C CA . ILE A 1 247 ? -75.114 19.467 70.600 1.00 80.62 247 ILE A CA 1
ATOM 1956 C C . ILE A 1 247 ? -76.276 19.733 69.631 1.00 80.62 247 ILE A C 1
ATOM 1958 O O . ILE A 1 247 ? -77.282 20.316 70.034 1.00 80.62 247 ILE A O 1
ATOM 1962 N N . GLU A 1 248 ? -76.193 19.260 68.385 1.00 76.56 248 GLU A N 1
ATOM 1963 C CA . GLU A 1 248 ? -77.285 19.356 67.405 1.00 76.56 248 GLU A CA 1
ATOM 1964 C C . GLU A 1 248 ? -78.552 18.611 67.856 1.00 76.56 248 GLU A C 1
ATOM 1966 O O . GLU A 1 248 ? -79.655 19.104 67.634 1.00 76.56 248 GLU A O 1
ATOM 1971 N N . GLN A 1 249 ? -78.415 17.471 68.544 1.00 72.56 249 GLN A N 1
ATOM 1972 C CA . GLN A 1 249 ? -79.547 16.739 69.130 1.00 72.56 249 GLN A CA 1
ATOM 1973 C C . GLN A 1 249 ? -80.193 17.446 70.329 1.00 72.56 249 GLN A C 1
ATOM 1975 O O . GLN A 1 249 ? -81.360 17.201 70.607 1.00 72.56 249 GLN A O 1
ATOM 1980 N N . ILE A 1 250 ? -79.456 18.300 71.047 1.00 73.88 250 ILE A N 1
ATOM 1981 C CA . ILE A 1 250 ? -79.980 19.090 72.177 1.00 73.88 250 ILE A CA 1
ATOM 1982 C C . ILE A 1 250 ? -80.719 20.350 71.686 1.00 73.88 250 ILE A C 1
ATOM 1984 O O . ILE A 1 250 ? -81.566 20.887 72.397 1.00 73.88 250 ILE A O 1
ATOM 1988 N N . LEU A 1 251 ? -80.387 20.837 70.486 1.00 65.56 251 LEU A N 1
ATOM 1989 C CA . LEU A 1 251 ? -80.963 22.041 69.875 1.00 65.56 251 LEU A CA 1
ATOM 1990 C C . LEU A 1 251 ? -82.237 21.781 69.041 1.00 65.56 251 LEU A C 1
ATOM 1992 O O . LEU A 1 251 ? -82.862 22.753 68.611 1.00 65.56 251 LEU A O 1
ATOM 1996 N N . GLN A 1 252 ? -82.616 20.516 68.813 1.00 49.72 252 GLN A N 1
ATOM 1997 C CA . GLN A 1 252 ? -83.906 20.099 68.230 1.00 49.72 252 GLN A CA 1
ATOM 1998 C C . GLN A 1 252 ? -84.954 19.822 69.310 1.00 49.72 252 GLN A C 1
ATOM 2000 O O . GLN A 1 252 ? -86.134 20.154 69.053 1.00 49.72 252 GLN A O 1
#

Nearest PDB structures (foldseek):
  7z03-assembly1_D  TM=7.953E-01  e=2.119E-15  Escherichia coli
  7yzp-assembly1_D  TM=7.381E-01  e=5.104E-15  Escherichia coli
  5f3w-assembly1_B  TM=6.838E-01  e=1.347E-09  Methanocaldococcus jannaschii DSM 2661
  7zr1-assembly1_D  TM=6.203E-01  e=9.162E-08  Thermochaetoides thermophila
  5dac-assembly1_A  TM=4.869E-01  e=4.205E-07  Thermochaetoides thermophila DSM 1495

Sequence (252 aa):
MRILKVELQNINSLKSDTPIVIDYQDDKFNDIGLYAITGPTGAGKTTILDAITIALYHNVPRFNKSHIKAGLQDVVSYGASDALARVAFENNNQVFEAQWSMRVLSKTGKQLSKPDEQVRLKNINSGKIIAEKKSDFKNEVEKITQLNYNQFLRSVMLAQGEFAAFLSAKPSEKGTLLEQITGEEIYKKIGETLNFKISEERRKLKAIEAKVNNDDLLTADERKGLEQEKHSLTSEIEKLENELKQIEQILQ

Secondary structure (DSSP, 8-state):
-EEEEEEEESBTTB--SS-EEEETTSTTTTT---------TTSSHHHHHHHHHHHHHS--TTTTTSSS---GGGGBPTT-SEEEEEEEEEETTEEEEEEEEEEEE-TTSPEEEEEEEEEEEEETTT--EEE-SHHHHHHHHHHHHS--HHHHHHHT---TTHHHHHHHS-HHHHHHHHHHHHTTHHHHHHHHHHHHHHHHHHHHHHHHHHHHHHS----HHHHHHHHHHHHHHHHHHHHHHHHHHHHHHH--

Radius of gyration: 38.15 Å; Cα contacts (8 Å, |Δi|>4): 305; chains: 1; bounding box: 110×46×100 Å

Mean predicted aligned error: 12.23 Å

Solvent-accessible surface area (backbone atoms only — not comparable to full-atom values): 14150 Å² total; per-residue (Å²): 113,44,82,40,31,43,35,35,19,11,40,46,75,47,64,52,99,57,70,48,73,49,58,54,76,40,74,90,36,54,94,51,93,74,86,81,90,81,76,63,90,80,69,29,70,66,47,60,57,36,32,51,36,30,16,60,61,73,43,50,77,73,43,78,75,44,97,55,96,64,55,79,76,72,37,40,12,88,95,50,48,39,26,40,17,32,32,33,32,36,40,96,95,39,42,31,36,27,32,28,36,38,33,45,36,43,100,85,69,46,75,44,95,64,64,52,71,49,43,40,32,30,35,60,85,78,68,43,77,75,26,62,47,71,73,54,31,45,55,49,41,28,65,67,66,72,39,52,71,70,37,36,41,71,76,75,47,68,50,91,65,50,59,59,48,55,74,70,43,52,72,71,56,42,48,57,53,47,37,52,68,72,62,44,62,61,58,55,52,50,52,54,54,48,51,50,52,52,52,52,52,52,50,52,49,53,53,49,53,53,46,63,72,65,50,87,70,70,49,75,64,59,48,50,51,51,53,50,51,52,51,52,52,52,55,50,49,56,48,53,54,50,51,50,53,53,52,55,64,72,74,107